Protein AF-A0A8H7TP93-F1 (afdb_monomer)

pLDDT: mean 70.71, std 22.95, range [28.03, 94.38]

Nearest PDB structures (foldseek):
  3ule-assembly1_E  TM=9.107E-01  e=1.955E-09  Bos taurus
  2p9n-assembly1_E  TM=9.153E-01  e=3.362E-09  Bos taurus
  8p94-assembly1_E  TM=9.034E-01  e=1.096E-08  Homo sapiens
  7tpt-assembly1_E  TM=8.952E-01  e=7.766E-09  Bos taurus
  7t5q-assembly1_E  TM=8.789E-01  e=7.392E-09  Bos taurus

Radius of gyration: 24.08 Å; Cα contacts (8 Å, |Δi|>4): 182; chains: 1; bounding box: 66×74×64 Å

Secondary structure (DSSP, 8-state):
-------------------------------S-HHHHHHHHHHHHHHHHTT-----------------------PPPP-S-TTSPPPTTSTT--HHHHHHHHHHHHTT-S-----SHHHHHHHHHHHHHHHHHHHS-TT--HHHHHHHHHHHHT------TTSTT-TTTTTSPPPSSHHHHHHHHHHHHHHHHHHHHHHHHHHSSS-TTS--HHHHTTTT--GGG---

Mean predicted aligned error: 16.57 Å

InterPro domains:
  IPR007204 Actin-related protein 2/3 complex subunit 3 [PF04062] (83-228)
  IPR007204 Actin-related protein 2/3 complex subunit 3 [PTHR12391] (88-228)
  IPR036753 Actin-related protein 2/3 complex subunit 3 superfamily [G3DSA:1.10.1760.10] (65-228)
  IPR036753 Actin-related protein 2/3 complex subunit 3 superfamily [SSF69060] (88-228)

Organism: Bionectria ochroleuca (NCBI:txid29856)

Foldseek 3Di:
DDDDDDDDDDDDDDDDDDDDDDDDDDDPDDDPDVPVVVLLVVVVVVVVVVVDDDDDDDDDDDDDDDDDDDPDPCQDDDPDDLQDAPDPPDPNHDLLSVLVSCLVSQLPDQDDDQDDPSVVVSLVSSQLLLVLLLQDDQQAFLVRSLVRQLVVLQDLPDDDQVDPPDPCNVRDDDQPDPVSVVVVSVVSSVSSNSSSSSSSCNQCVPHRRGGDPSSNVSNVGGRSPDHD

Sequence (228 aa):
MIDDSFQPERQRPADCNFGRAPLITFVVVVIPDDKVAQDARLQLNLQRRRQHTPSHRELSPSPLANKDSRTSIYSPPTDLPAYETPDPDSESYDILDEILSLFRANTFFRNFEIQGPADRLLVYGIWYVSDCLTKIKPTSSATQAQKDVMNLALDLNFAIPGDPAWPLNQMYEPPRDRQDAEQLKQYLSQVRQELATRLLARVYEEDQAKPSKWWLSFTKRKFMGKSL

Structure (mmCIF, N/CA/C/O backbone):
data_AF-A0A8H7TP93-F1
#
_entry.id   AF-A0A8H7TP93-F1
#
loop_
_atom_site.group_PDB
_atom_site.id
_atom_site.type_symbol
_atom_site.label_atom_id
_atom_site.label_alt_id
_atom_site.label_comp_id
_atom_site.label_asym_id
_atom_site.label_entity_id
_atom_site.label_seq_id
_atom_site.pdbx_PDB_ins_code
_atom_site.Cartn_x
_atom_site.Cartn_y
_atom_site.Cartn_z
_atom_site.occupancy
_atom_site.B_iso_or_equiv
_atom_site.auth_seq_id
_atom_site.auth_comp_id
_atom_site.auth_asym_id
_atom_site.auth_atom_id
_atom_site.pdbx_PDB_model_num
ATOM 1 N N . MET A 1 1 ? 44.821 -45.872 27.782 1.00 39.56 1 MET A N 1
ATOM 2 C CA . MET A 1 1 ? 43.844 -46.287 26.759 1.00 39.56 1 MET A CA 1
ATOM 3 C C . MET A 1 1 ? 42.471 -46.042 27.344 1.00 39.56 1 MET A C 1
ATOM 5 O O . MET A 1 1 ? 42.112 -46.715 28.298 1.00 39.56 1 MET A O 1
ATOM 9 N N . ILE A 1 2 ? 41.804 -44.993 26.872 1.00 37.66 2 ILE A N 1
ATOM 10 C CA . ILE A 1 2 ? 40.404 -44.678 27.172 1.00 37.66 2 ILE A CA 1
ATOM 11 C C . ILE A 1 2 ? 39.652 -45.067 25.899 1.00 37.66 2 ILE A C 1
ATOM 13 O O . ILE A 1 2 ? 40.069 -44.651 24.819 1.00 37.66 2 ILE A O 1
ATOM 17 N N . ASP A 1 3 ? 38.645 -45.921 26.040 1.00 38.19 3 ASP A N 1
ATOM 18 C CA . ASP A 1 3 ? 37.808 -46.429 24.954 1.00 38.19 3 ASP A CA 1
ATOM 19 C C . ASP A 1 3 ? 36.498 -45.634 24.952 1.00 38.19 3 ASP A C 1
ATOM 21 O O . ASP A 1 3 ? 35.825 -45.527 25.980 1.00 38.19 3 ASP A O 1
ATOM 25 N N . ASP A 1 4 ? 36.201 -45.015 23.818 1.00 41.53 4 ASP A N 1
ATOM 26 C CA . ASP A 1 4 ? 35.060 -44.146 23.567 1.00 41.53 4 ASP A CA 1
ATOM 27 C C . ASP A 1 4 ? 34.629 -44.448 22.133 1.00 41.53 4 ASP A C 1
ATOM 29 O O . ASP A 1 4 ? 35.438 -44.244 21.225 1.00 41.53 4 ASP A O 1
ATOM 33 N N . SER A 1 5 ? 33.426 -44.995 21.921 1.00 42.22 5 SER A N 1
ATOM 34 C CA . SER A 1 5 ? 32.626 -44.791 20.700 1.00 42.22 5 SER A CA 1
ATOM 35 C C . SER A 1 5 ? 31.279 -45.517 20.742 1.00 42.22 5 SER A C 1
ATOM 37 O O . SER A 1 5 ? 31.167 -46.737 20.851 1.00 42.22 5 SER A O 1
ATOM 39 N N . PHE A 1 6 ? 30.251 -44.698 20.571 1.00 34.19 6 PHE A N 1
ATOM 40 C CA . PHE A 1 6 ? 28.818 -44.938 20.609 1.00 34.19 6 PHE A CA 1
ATOM 41 C C . PHE A 1 6 ? 28.234 -44.892 19.175 1.00 34.19 6 PHE A C 1
ATOM 43 O O . PHE A 1 6 ? 28.389 -43.870 18.521 1.00 34.19 6 PHE A O 1
ATOM 50 N N . GLN A 1 7 ? 27.594 -45.997 18.731 1.00 38.47 7 GLN A N 1
ATOM 51 C CA . GLN A 1 7 ? 26.242 -46.146 18.099 1.00 38.47 7 GLN A CA 1
ATOM 52 C C . GLN A 1 7 ? 25.851 -45.285 16.827 1.00 38.47 7 GLN A C 1
ATOM 54 O O . GLN A 1 7 ? 26.571 -44.366 16.462 1.00 38.47 7 GLN A O 1
ATOM 59 N N . PRO A 1 8 ? 24.764 -45.584 16.051 1.00 44.12 8 PRO A N 1
ATOM 60 C CA . PRO A 1 8 ? 24.859 -46.273 14.745 1.00 44.12 8 PRO A CA 1
ATOM 61 C C . PRO A 1 8 ? 24.000 -45.682 13.573 1.00 44.12 8 PRO A C 1
ATOM 63 O O . PRO A 1 8 ? 23.330 -44.661 13.706 1.00 44.12 8 PRO A O 1
ATOM 66 N N . GLU A 1 9 ? 24.047 -46.374 12.420 1.00 34.28 9 GLU A N 1
ATOM 67 C CA . GLU A 1 9 ? 23.095 -46.520 11.288 1.00 34.28 9 GLU A CA 1
ATOM 68 C C . GLU A 1 9 ? 22.277 -45.326 10.709 1.00 34.28 9 GLU A C 1
ATOM 70 O O . GLU A 1 9 ? 21.291 -44.858 11.280 1.00 34.28 9 GLU A O 1
ATOM 75 N N . ARG A 1 10 ? 22.549 -44.968 9.438 1.00 32.81 10 ARG A N 1
ATOM 76 C CA . ARG A 1 10 ? 21.588 -44.320 8.512 1.00 32.81 10 ARG A CA 1
ATOM 77 C C . ARG A 1 10 ? 21.325 -45.230 7.307 1.00 32.81 10 ARG A C 1
ATOM 79 O O . ARG A 1 10 ? 22.192 -45.361 6.447 1.00 32.81 10 ARG A O 1
ATOM 86 N N . GLN A 1 11 ? 20.099 -45.733 7.172 1.00 33.97 11 GLN A N 1
ATOM 87 C CA . GLN A 1 11 ? 19.592 -46.357 5.943 1.00 33.97 11 GLN A CA 1
ATOM 88 C C . GLN A 1 11 ? 18.610 -45.404 5.228 1.00 33.97 11 GLN A C 1
ATOM 90 O O . GLN A 1 11 ? 17.657 -44.920 5.834 1.00 33.97 11 GLN A O 1
ATOM 95 N N . ARG A 1 12 ? 18.819 -45.160 3.925 1.00 38.62 12 ARG A N 1
ATOM 96 C CA . ARG A 1 12 ? 17.754 -44.792 2.957 1.00 38.62 12 ARG A CA 1
ATOM 97 C C . ARG A 1 12 ? 17.215 -46.091 2.334 1.00 38.62 12 ARG A C 1
ATOM 99 O O . ARG A 1 12 ? 17.981 -47.057 2.306 1.00 38.62 12 ARG A O 1
ATOM 106 N N . PRO A 1 13 ? 15.977 -46.149 1.802 1.00 41.34 13 PRO A N 1
ATOM 107 C CA . PRO A 1 13 ? 15.806 -45.881 0.357 1.00 41.34 13 PRO A CA 1
ATOM 108 C C . PRO A 1 13 ? 14.394 -45.411 -0.085 1.00 41.34 13 PRO A C 1
ATOM 110 O O . PRO A 1 13 ? 13.428 -45.547 0.657 1.00 41.34 13 PRO A O 1
ATOM 113 N N . ALA A 1 14 ? 14.292 -44.897 -1.322 1.00 35.69 14 ALA A N 1
ATOM 114 C CA . ALA A 1 14 ? 13.408 -45.393 -2.399 1.00 35.69 14 ALA A CA 1
ATOM 115 C C . ALA A 1 14 ? 12.994 -44.283 -3.387 1.00 35.69 14 ALA A C 1
ATOM 117 O O . ALA A 1 14 ? 12.339 -43.305 -3.029 1.00 35.69 14 ALA A O 1
ATOM 118 N N . ASP A 1 15 ? 13.374 -44.496 -4.645 1.00 32.94 15 ASP A N 1
ATOM 119 C CA . ASP A 1 15 ? 12.918 -43.791 -5.838 1.00 32.94 15 ASP A CA 1
ATOM 120 C C . ASP A 1 15 ? 11.441 -44.082 -6.144 1.00 32.94 15 ASP A C 1
ATOM 122 O O . ASP A 1 15 ? 11.024 -45.237 -6.110 1.00 32.94 15 ASP A O 1
ATOM 126 N N . CYS A 1 16 ? 10.687 -43.054 -6.551 1.00 30.00 16 CYS A N 1
ATOM 127 C CA . CYS A 1 16 ? 9.408 -43.192 -7.259 1.00 30.00 16 CYS A CA 1
ATOM 128 C C . CYS A 1 16 ? 9.233 -42.055 -8.286 1.00 30.00 16 CYS A C 1
ATOM 130 O O . CYS A 1 16 ? 8.727 -40.979 -7.986 1.00 30.00 16 CYS A O 1
ATOM 132 N N . ASN A 1 17 ? 9.715 -42.323 -9.500 1.00 28.72 17 ASN A N 1
ATOM 133 C CA . ASN A 1 17 ? 9.124 -42.033 -10.813 1.00 28.72 17 ASN A CA 1
ATOM 134 C C . ASN A 1 17 ? 8.074 -40.889 -10.919 1.00 28.72 17 ASN A C 1
ATOM 136 O O . ASN A 1 17 ? 6.896 -41.081 -10.618 1.00 28.72 17 ASN A O 1
ATOM 140 N N . PHE A 1 18 ? 8.472 -39.728 -11.461 1.00 31.67 18 PHE A N 1
ATOM 141 C CA . PHE A 1 18 ? 7.561 -38.653 -11.889 1.00 31.67 18 PHE A CA 1
ATOM 142 C C . PHE A 1 18 ? 7.104 -38.885 -13.339 1.00 31.67 18 PHE A C 1
ATOM 144 O O . PHE A 1 18 ? 7.754 -38.472 -14.299 1.00 31.67 18 PHE A O 1
ATOM 151 N N . GLY A 1 19 ? 5.964 -39.555 -13.495 1.00 29.31 19 GLY A N 1
ATOM 152 C CA . GLY A 1 19 ? 5.246 -39.678 -14.761 1.00 29.31 19 GLY A CA 1
ATOM 153 C C . GLY A 1 19 ? 4.062 -38.712 -14.837 1.00 29.31 19 GLY A C 1
ATOM 154 O O . GLY A 1 19 ? 3.179 -38.764 -13.992 1.00 29.31 19 GLY A O 1
ATOM 155 N N . ARG A 1 20 ? 4.048 -37.897 -15.902 1.00 31.27 20 ARG A N 1
ATOM 156 C CA . ARG A 1 20 ? 2.904 -37.205 -16.538 1.00 31.27 20 ARG A CA 1
ATOM 157 C C . ARG A 1 20 ? 1.986 -36.326 -15.669 1.00 31.27 20 ARG A C 1
ATOM 159 O O . ARG A 1 20 ? 1.132 -36.794 -14.928 1.00 31.27 20 ARG A O 1
ATOM 166 N N . ALA A 1 21 ? 2.055 -35.025 -15.952 1.00 42.78 21 ALA A N 1
ATOM 167 C CA . ALA A 1 21 ? 1.003 -34.053 -15.669 1.00 42.78 21 ALA A CA 1
ATOM 168 C C . ALA A 1 21 ? -0.344 -34.440 -16.313 1.00 42.78 21 ALA A C 1
ATOM 170 O O . ALA A 1 21 ? -0.370 -34.915 -17.453 1.00 42.78 21 ALA A O 1
ATOM 171 N N . PRO A 1 22 ? -1.457 -34.106 -15.641 1.00 35.41 22 PRO A N 1
ATOM 172 C CA . PRO A 1 22 ? -2.634 -33.622 -16.343 1.00 35.41 22 PRO A CA 1
ATOM 173 C C . PRO A 1 22 ? -3.153 -32.292 -15.763 1.00 35.41 22 PRO A C 1
ATOM 175 O O . PRO A 1 22 ? -3.274 -32.102 -14.559 1.00 35.41 22 PRO A O 1
ATOM 178 N N . LEU A 1 23 ? -3.421 -31.374 -16.692 1.00 31.42 23 LEU A N 1
ATOM 179 C CA . LEU A 1 23 ? -4.588 -30.491 -16.802 1.00 31.42 23 LEU A CA 1
ATOM 180 C C . LEU A 1 23 ? -5.326 -30.051 -15.516 1.00 31.42 23 LEU A C 1
ATOM 182 O O . LEU A 1 23 ? -5.972 -30.838 -14.835 1.00 31.42 23 LEU A O 1
ATOM 186 N N . ILE A 1 24 ? -5.317 -28.726 -15.318 1.00 39.62 24 ILE A N 1
ATOM 187 C CA . ILE A 1 24 ? -6.436 -27.857 -14.903 1.00 39.62 24 ILE A CA 1
ATOM 188 C C . ILE A 1 24 ? -7.452 -28.516 -13.954 1.00 39.62 24 ILE A C 1
ATOM 190 O O . ILE A 1 24 ? -8.424 -29.131 -14.384 1.00 39.62 24 ILE A O 1
ATOM 194 N N . THR A 1 25 ? -7.293 -28.281 -12.651 1.00 28.03 25 THR A N 1
ATOM 195 C CA . THR A 1 25 ? -8.367 -28.476 -11.669 1.00 28.03 25 THR A CA 1
ATOM 196 C C . THR A 1 25 ? -8.694 -27.134 -11.023 1.00 28.03 25 THR A C 1
ATOM 198 O O . THR A 1 25 ? -7.931 -26.610 -10.213 1.00 28.03 25 THR A O 1
ATOM 201 N N . PHE A 1 26 ? -9.845 -26.572 -11.393 1.00 31.81 26 PHE A N 1
ATOM 202 C CA . PHE A 1 26 ? -10.488 -25.495 -10.646 1.00 31.81 26 PHE A CA 1
ATOM 203 C C . PHE A 1 26 ? -10.982 -26.068 -9.316 1.00 31.81 26 PHE A C 1
ATOM 205 O O . PHE A 1 26 ? -11.990 -26.769 -9.273 1.00 31.81 26 PHE A O 1
ATOM 212 N N . VAL A 1 27 ? -10.284 -25.771 -8.221 1.00 33.84 27 VAL A N 1
ATOM 213 C CA . VAL A 1 27 ? -10.807 -26.032 -6.877 1.00 33.84 27 VAL A CA 1
ATOM 214 C C . VAL A 1 27 ? -11.653 -24.832 -6.470 1.00 33.84 27 VAL A C 1
ATOM 216 O O . VAL A 1 27 ? -11.135 -23.782 -6.092 1.00 33.84 27 VAL A O 1
ATOM 219 N N . VAL A 1 28 ? -12.974 -24.986 -6.552 1.00 34.53 28 VAL A N 1
ATOM 220 C CA . VAL A 1 28 ? -13.912 -24.120 -5.833 1.00 34.53 28 VAL A CA 1
ATOM 221 C C . VAL A 1 28 ? -13.775 -24.462 -4.352 1.00 34.53 28 VAL A C 1
ATOM 223 O O . VAL A 1 28 ? -14.336 -25.447 -3.879 1.00 34.53 28 VAL A O 1
ATOM 226 N N . VAL A 1 29 ? -12.991 -23.672 -3.619 1.00 32.44 29 VAL A N 1
ATOM 227 C CA . VAL A 1 29 ? -12.990 -23.724 -2.155 1.00 32.44 29 VAL A CA 1
ATOM 228 C C . VAL A 1 29 ? -14.236 -22.989 -1.673 1.00 32.44 29 VAL A C 1
ATOM 230 O O . VAL A 1 29 ? -14.409 -21.798 -1.926 1.00 32.44 29 VAL A O 1
ATOM 233 N N . VAL A 1 30 ? -15.117 -23.727 -1.006 1.00 31.20 30 VAL A N 1
ATOM 234 C CA . VAL A 1 30 ? -16.290 -23.202 -0.306 1.00 31.20 30 VAL A CA 1
ATOM 235 C C . VAL A 1 30 ? -15.797 -22.334 0.859 1.00 31.20 30 VAL A C 1
ATOM 237 O O . VAL A 1 30 ? -15.212 -22.845 1.812 1.00 31.20 30 VAL A O 1
ATOM 240 N N . ILE A 1 31 ? -15.988 -21.016 0.753 1.00 38.22 31 ILE A N 1
ATOM 241 C CA . ILE A 1 31 ? -15.770 -20.044 1.834 1.00 38.22 31 ILE A CA 1
ATOM 242 C C . ILE A 1 31 ? -17.099 -19.898 2.589 1.00 38.22 31 ILE A C 1
ATOM 244 O O . ILE A 1 31 ? -18.109 -19.630 1.938 1.00 38.22 31 ILE A O 1
ATOM 248 N N . PRO A 1 32 ? -17.138 -20.046 3.925 1.00 38.34 32 PRO A N 1
ATOM 249 C CA . PRO A 1 32 ? -18.347 -19.809 4.694 1.00 38.34 32 PRO A CA 1
ATOM 250 C C . PRO A 1 32 ? -18.461 -18.308 4.990 1.00 38.34 32 PRO A C 1
ATOM 252 O O . PRO A 1 32 ? -18.062 -17.871 6.059 1.00 38.34 32 PRO A O 1
ATOM 255 N N . ASP A 1 33 ? -18.913 -17.526 4.008 1.00 46.88 33 ASP A N 1
ATOM 256 C CA . ASP A 1 33 ? -19.675 -16.279 4.201 1.00 46.88 33 ASP A CA 1
ATOM 257 C C . ASP A 1 33 ? -20.169 -15.791 2.823 1.00 46.88 33 ASP A C 1
ATOM 259 O O . ASP A 1 33 ? -19.390 -15.334 1.978 1.00 46.88 33 ASP A O 1
ATOM 263 N N . ASP A 1 34 ? -21.466 -15.970 2.560 1.00 48.25 34 ASP A N 1
ATOM 264 C CA . ASP A 1 34 ? -22.076 -15.927 1.220 1.00 48.25 34 ASP A CA 1
ATOM 265 C C . ASP A 1 34 ? -21.951 -14.573 0.498 1.00 48.25 34 ASP A C 1
ATOM 267 O O . ASP A 1 34 ? -22.031 -14.523 -0.728 1.00 48.25 34 ASP A O 1
ATOM 271 N N . LYS A 1 35 ? -21.696 -13.468 1.213 1.00 47.28 35 LYS A N 1
ATOM 272 C CA . LYS A 1 35 ? -21.587 -12.135 0.591 1.00 47.28 35 LYS A CA 1
ATOM 273 C C . LYS A 1 35 ? -20.204 -11.848 0.001 1.00 47.28 35 LYS A C 1
ATOM 275 O O . LYS A 1 35 ? -20.101 -11.414 -1.141 1.00 47.28 35 LYS A O 1
ATOM 280 N N . VAL A 1 36 ? -19.133 -12.167 0.729 1.00 49.38 36 VAL A N 1
ATOM 281 C CA . VAL A 1 36 ? -17.747 -11.898 0.288 1.00 49.38 36 VAL A CA 1
ATOM 282 C C . VAL A 1 36 ? -17.354 -12.800 -0.887 1.00 49.38 36 VAL A C 1
ATOM 284 O O . VAL A 1 36 ? -16.621 -12.392 -1.788 1.00 49.38 36 VAL A O 1
ATOM 287 N N . ALA A 1 37 ? -17.875 -14.030 -0.912 1.00 45.41 37 ALA A N 1
ATOM 288 C CA . ALA A 1 37 ? -17.639 -14.975 -1.999 1.00 45.41 37 ALA A CA 1
ATOM 289 C C . ALA A 1 37 ? -18.367 -14.588 -3.300 1.00 45.41 37 ALA A C 1
ATOM 291 O O . ALA A 1 37 ? -17.863 -14.881 -4.389 1.00 45.41 37 ALA A O 1
ATOM 292 N N . GLN A 1 38 ? -19.534 -13.941 -3.207 1.00 48.00 38 GLN A N 1
ATOM 293 C CA . GLN A 1 38 ? -20.270 -13.447 -4.373 1.00 48.00 38 GLN A CA 1
ATOM 294 C C . GLN A 1 38 ? -19.561 -12.251 -5.014 1.00 48.00 38 GLN A C 1
ATOM 296 O O . GLN A 1 38 ? -19.353 -12.276 -6.227 1.00 48.00 38 GLN A O 1
ATOM 301 N N . ASP A 1 39 ? -19.069 -11.297 -4.218 1.00 53.78 39 ASP A N 1
ATOM 302 C CA . ASP A 1 39 ? -18.262 -10.180 -4.730 1.00 53.78 39 ASP A CA 1
ATOM 303 C C . ASP A 1 39 ? -16.951 -10.656 -5.358 1.00 53.78 39 ASP A C 1
ATOM 305 O O . ASP A 1 39 ? -16.616 -10.258 -6.472 1.00 53.78 39 ASP A O 1
ATOM 309 N N . ALA A 1 40 ? -16.243 -11.594 -4.721 1.00 49.59 40 ALA A N 1
ATOM 310 C CA . ALA A 1 40 ? -15.014 -12.152 -5.285 1.00 49.59 40 ALA A CA 1
ATOM 311 C C . ALA A 1 40 ? -15.258 -12.886 -6.621 1.00 49.59 40 ALA A C 1
ATOM 313 O O . ALA A 1 40 ? -14.430 -12.832 -7.532 1.00 49.59 40 ALA A O 1
ATOM 314 N N . ARG A 1 41 ? -16.410 -13.557 -6.770 1.00 49.56 41 ARG A N 1
ATOM 315 C CA . ARG A 1 41 ? -16.816 -14.212 -8.025 1.00 49.56 41 ARG A CA 1
ATOM 316 C C . ARG A 1 41 ? -17.214 -13.210 -9.104 1.00 49.56 41 ARG A C 1
ATOM 318 O O . ARG A 1 41 ? -16.899 -13.435 -10.272 1.00 49.56 41 ARG A O 1
ATOM 325 N N . LEU A 1 42 ? -17.889 -12.125 -8.735 1.00 56.19 42 LEU A N 1
ATOM 326 C CA . LEU A 1 42 ? -18.247 -11.046 -9.655 1.00 56.19 42 LEU A CA 1
ATOM 327 C C . LEU A 1 42 ? -16.996 -10.311 -10.147 1.00 56.19 42 LEU A C 1
ATOM 329 O O . LEU A 1 42 ? -16.837 -10.141 -11.354 1.00 56.19 42 LEU A O 1
ATOM 333 N N . GLN A 1 43 ? -16.057 -10.002 -9.252 1.00 56.91 43 GLN A N 1
ATOM 334 C CA . GLN A 1 43 ? -14.787 -9.361 -9.601 1.00 56.91 43 GLN A CA 1
ATOM 335 C C . GLN A 1 43 ? -13.897 -10.261 -10.470 1.00 56.91 43 GLN A C 1
ATOM 337 O O . GLN A 1 43 ? -13.371 -9.804 -11.481 1.00 56.91 43 GLN A O 1
ATOM 342 N N . LEU A 1 44 ? -13.809 -11.567 -10.181 1.00 56.16 44 LEU A N 1
ATOM 343 C CA . LEU A 1 44 ? -13.082 -12.512 -11.042 1.00 56.16 44 LEU A CA 1
ATOM 344 C C . LEU A 1 44 ? -13.689 -12.597 -12.455 1.00 56.16 44 LEU A C 1
ATOM 346 O O . LEU A 1 44 ? -12.966 -12.729 -13.444 1.00 56.16 44 LEU A O 1
ATOM 350 N N . ASN A 1 45 ? -15.017 -12.506 -12.566 1.00 47.22 45 ASN A N 1
ATOM 351 C CA . ASN A 1 45 ? -15.705 -12.476 -13.855 1.00 47.22 45 ASN A CA 1
ATOM 352 C C . ASN A 1 45 ? -15.514 -11.138 -14.596 1.00 47.22 45 ASN A C 1
ATOM 354 O O . ASN A 1 45 ? -15.461 -11.150 -15.827 1.00 47.22 45 ASN A O 1
ATOM 358 N N . LEU A 1 46 ? -15.353 -10.012 -13.889 1.00 60.41 46 LEU A N 1
ATOM 359 C CA . LEU A 1 46 ? -14.985 -8.719 -14.484 1.00 60.41 46 LEU A CA 1
ATOM 360 C C . LEU A 1 46 ? -13.537 -8.714 -14.997 1.00 60.41 46 LEU A C 1
ATOM 362 O O . LEU A 1 46 ? -13.305 -8.319 -16.142 1.00 60.41 46 LEU A O 1
ATOM 366 N N . GLN A 1 47 ? -12.586 -9.245 -14.222 1.00 55.06 47 GLN A N 1
ATOM 367 C CA . GLN A 1 47 ? -11.196 -9.419 -14.664 1.00 55.06 47 GLN A CA 1
ATOM 368 C C . GLN A 1 47 ? -11.117 -10.319 -15.907 1.00 55.06 47 GLN A C 1
ATOM 370 O O . GLN A 1 47 ? -10.360 -10.039 -16.835 1.00 55.06 47 GLN A O 1
ATOM 375 N N . ARG A 1 48 ? -11.959 -11.362 -15.980 1.00 52.69 48 ARG A N 1
ATOM 376 C CA . ARG A 1 48 ? -12.063 -12.237 -17.158 1.00 52.69 48 ARG A CA 1
ATOM 377 C C . ARG A 1 48 ? -12.691 -11.533 -18.370 1.00 52.69 48 ARG A C 1
ATOM 379 O O . ARG A 1 48 ? -12.297 -11.816 -19.497 1.00 52.69 48 ARG A O 1
ATOM 386 N N . ARG A 1 49 ? -13.641 -10.608 -18.171 1.00 48.75 49 ARG A N 1
ATOM 387 C CA . ARG A 1 49 ? -14.257 -9.824 -19.263 1.00 48.75 49 ARG A CA 1
ATOM 388 C C . ARG A 1 49 ? -13.317 -8.776 -19.860 1.00 48.75 49 ARG A C 1
ATOM 390 O O . ARG A 1 49 ? -13.414 -8.516 -21.054 1.00 48.75 49 ARG A O 1
ATOM 397 N N . ARG A 1 50 ? -12.380 -8.223 -19.082 1.00 52.00 50 ARG A N 1
ATOM 398 C CA . ARG A 1 50 ? -11.370 -7.270 -19.585 1.00 52.00 50 ARG A CA 1
ATOM 399 C C . ARG A 1 50 ? -10.346 -7.893 -20.550 1.00 52.00 50 ARG A C 1
ATOM 401 O O . ARG A 1 50 ? -9.705 -7.157 -21.288 1.00 52.00 50 ARG A O 1
ATOM 408 N N . GLN A 1 51 ? -10.221 -9.223 -20.602 1.00 44.41 51 GLN A N 1
ATOM 409 C CA . GLN A 1 51 ? -9.275 -9.927 -21.484 1.00 44.41 51 GLN A CA 1
ATOM 410 C C . GLN A 1 51 ? -9.809 -10.212 -22.903 1.00 44.41 51 GLN A C 1
ATOM 412 O O . GLN A 1 51 ? -9.131 -10.872 -23.690 1.00 44.41 51 GLN A O 1
ATOM 417 N N . HIS A 1 52 ? -11.009 -9.737 -23.260 1.00 38.09 52 HIS A N 1
ATOM 418 C CA . HIS A 1 52 ? -11.563 -9.939 -24.601 1.00 38.09 52 HIS A CA 1
ATOM 419 C C . HIS A 1 52 ? -12.096 -8.633 -25.203 1.00 38.09 52 HIS A C 1
ATOM 421 O O . HIS A 1 52 ? -13.259 -8.276 -25.032 1.00 38.09 52 HIS A O 1
ATOM 427 N N . THR A 1 53 ? -11.246 -7.933 -25.952 1.00 37.47 53 THR A N 1
ATOM 428 C CA . THR A 1 53 ? -11.651 -6.886 -26.899 1.00 37.47 53 THR A CA 1
ATOM 429 C C . THR A 1 53 ? -11.220 -7.289 -28.314 1.00 37.47 53 THR A C 1
ATOM 431 O O . THR A 1 53 ? -10.036 -7.544 -28.539 1.00 37.47 53 THR A O 1
ATOM 434 N N . PRO A 1 54 ? -12.140 -7.371 -29.297 1.00 37.88 54 PRO A N 1
ATOM 435 C CA . PRO A 1 54 ? -11.772 -7.393 -30.703 1.00 37.88 54 PRO A CA 1
ATOM 436 C C . PRO A 1 54 ? -11.499 -5.964 -31.204 1.00 37.88 54 PRO A C 1
ATOM 438 O O . PRO A 1 54 ? -11.999 -4.979 -30.665 1.00 37.88 54 PRO A O 1
ATOM 441 N N . SER A 1 55 ? -10.659 -5.885 -32.233 1.00 37.25 55 SER A N 1
ATOM 442 C CA . SER A 1 55 ? -9.991 -4.685 -32.740 1.00 37.25 55 SER A CA 1
ATOM 443 C C . SER A 1 55 ? -10.865 -3.703 -33.554 1.00 37.25 55 SER A C 1
ATOM 445 O O . SER A 1 55 ? -11.855 -4.096 -34.166 1.00 37.25 55 SER A O 1
ATOM 447 N N . HIS A 1 56 ? -10.356 -2.463 -33.634 1.00 41.97 56 HIS A N 1
ATOM 448 C CA . HIS A 1 56 ? -10.596 -1.344 -34.568 1.00 41.97 56 HIS A CA 1
ATOM 449 C C . HIS A 1 56 ? -11.918 -0.551 -34.552 1.00 41.97 56 HIS A C 1
ATOM 451 O O . HIS A 1 56 ? -12.941 -0.992 -35.070 1.00 41.97 56 HIS A O 1
ATOM 457 N N . ARG A 1 57 ? -11.800 0.748 -34.214 1.00 32.31 57 ARG A N 1
ATOM 458 C CA . ARG A 1 57 ? -12.323 1.837 -35.064 1.00 32.31 57 ARG A CA 1
ATOM 459 C C . ARG A 1 57 ? -11.568 3.159 -34.839 1.00 32.31 57 ARG A C 1
ATOM 461 O O . ARG A 1 57 ? -11.570 3.696 -33.739 1.00 32.31 57 ARG A O 1
ATOM 468 N N . GLU A 1 58 ? -10.920 3.647 -35.897 1.00 39.34 58 GLU A N 1
ATOM 469 C CA . GLU A 1 58 ? -10.305 4.980 -36.017 1.00 39.34 58 GLU A CA 1
ATOM 470 C C . GLU A 1 58 ? -11.343 6.109 -35.955 1.00 39.34 58 GLU A C 1
ATOM 472 O O . GLU A 1 58 ? -12.415 5.983 -36.548 1.00 39.34 58 GLU A O 1
ATOM 477 N N . LEU A 1 59 ? -10.971 7.242 -35.345 1.00 35.12 59 LEU A N 1
ATOM 478 C CA . LEU A 1 59 ? -11.568 8.565 -35.568 1.00 35.12 59 LEU A CA 1
ATOM 479 C C . LEU A 1 59 ? -10.458 9.640 -35.528 1.00 35.12 59 LEU A C 1
ATOM 481 O O . LEU A 1 59 ? -9.708 9.741 -34.559 1.00 35.12 59 LEU A O 1
ATOM 485 N N . SER A 1 60 ? -10.344 10.397 -36.626 1.00 33.47 60 SER A N 1
ATOM 486 C CA . SER A 1 60 ? -9.389 11.494 -36.881 1.00 33.47 60 SER A CA 1
ATOM 487 C C . SER A 1 60 ? -9.662 12.788 -36.077 1.00 33.47 60 SER A C 1
ATOM 489 O O . SER A 1 60 ? -10.746 12.932 -35.514 1.00 33.47 60 SER A O 1
ATOM 491 N N . PRO A 1 61 ? -8.707 13.752 -36.040 1.00 58.22 61 PRO A N 1
ATOM 492 C CA . PRO A 1 61 ? -8.629 14.802 -35.015 1.00 58.22 61 PRO A CA 1
ATOM 493 C C . PRO A 1 61 ? -9.046 16.209 -35.496 1.00 58.22 61 PRO A C 1
ATOM 495 O O . PRO A 1 61 ? -9.048 16.487 -36.694 1.00 58.22 61 PRO A O 1
ATOM 498 N N . SER A 1 62 ? -9.335 17.127 -34.557 1.00 32.34 62 SER A N 1
ATOM 499 C CA . SER A 1 62 ? -9.455 18.597 -34.744 1.00 32.34 62 SER A CA 1
ATOM 500 C C . SER A 1 62 ? -9.476 19.324 -33.367 1.00 32.34 62 SER A C 1
ATOM 502 O O . SER A 1 62 ? -9.721 18.655 -32.367 1.00 32.34 62 SER A O 1
ATOM 504 N N . PRO A 1 63 ? -9.151 20.635 -33.242 1.00 44.91 63 PRO A N 1
ATOM 505 C CA . PRO A 1 63 ? -7.782 21.087 -32.971 1.00 44.91 63 PRO A CA 1
ATOM 506 C C . PRO A 1 63 ? -7.609 21.991 -31.721 1.00 44.91 63 PRO A C 1
ATOM 508 O O . PRO A 1 63 ? -8.516 22.691 -31.294 1.00 44.91 63 PRO A O 1
ATOM 511 N N . LEU A 1 64 ? -6.367 21.995 -31.216 1.00 43.31 64 LEU A N 1
ATOM 512 C CA . LEU A 1 64 ? -5.611 23.049 -30.509 1.00 43.31 64 LEU A CA 1
ATOM 513 C C . LEU A 1 64 ? -6.334 24.009 -29.537 1.00 43.31 64 LEU A C 1
ATOM 515 O O . LEU A 1 64 ? -6.915 25.013 -29.942 1.00 43.31 64 LEU A O 1
ATOM 519 N N . ALA A 1 65 ? -6.021 23.848 -28.247 1.00 35.19 65 ALA A N 1
ATOM 520 C CA . ALA A 1 65 ? -5.834 24.972 -27.330 1.00 35.19 65 ALA A CA 1
ATOM 521 C C . ALA A 1 65 ? -4.559 24.748 -26.496 1.00 35.19 65 ALA A C 1
ATOM 523 O O . ALA A 1 65 ? -4.518 23.929 -25.582 1.00 35.19 65 ALA A O 1
ATOM 524 N N . ASN A 1 66 ? -3.497 25.473 -26.852 1.00 37.72 66 ASN A N 1
ATOM 525 C CA . ASN A 1 66 ? -2.289 25.620 -26.043 1.00 37.72 66 ASN A CA 1
ATOM 526 C C . ASN A 1 66 ? -2.561 26.609 -24.903 1.00 37.72 66 ASN A C 1
ATOM 528 O O . ASN A 1 66 ? -2.912 27.750 -25.210 1.00 37.72 66 ASN A O 1
ATOM 532 N N . LYS A 1 67 ? -2.266 26.236 -23.648 1.00 34.97 67 LYS A N 1
ATOM 533 C CA . LYS A 1 67 ? -1.305 26.972 -22.800 1.00 34.97 67 LYS A CA 1
ATOM 534 C C . LYS A 1 67 ? -1.102 26.371 -21.402 1.00 34.97 67 LYS A C 1
ATOM 536 O O . LYS A 1 67 ? -2.052 26.047 -20.704 1.00 34.97 67 LYS A O 1
ATOM 541 N N . ASP A 1 68 ? 0.177 26.373 -21.030 1.00 34.75 68 ASP A N 1
ATOM 542 C CA . ASP A 1 68 ? 0.743 26.552 -19.690 1.00 34.75 68 ASP A CA 1
ATOM 543 C C . ASP A 1 68 ? 0.804 25.360 -18.715 1.00 34.75 68 ASP A C 1
ATOM 545 O O . ASP A 1 68 ? -0.029 25.140 -17.844 1.00 34.75 68 ASP A O 1
ATOM 549 N N . SER A 1 69 ? 1.932 24.650 -18.827 1.00 46.81 69 SER A N 1
ATOM 550 C CA . SER A 1 69 ? 2.859 24.278 -17.750 1.00 46.81 69 SER A CA 1
ATOM 551 C C . SER A 1 69 ? 2.385 24.463 -16.302 1.00 46.81 69 SER A C 1
ATOM 553 O O . SER A 1 69 ? 2.671 25.474 -15.660 1.00 46.81 69 SER A O 1
ATOM 555 N N . ARG A 1 70 ? 1.807 23.395 -15.748 1.00 37.19 70 ARG A N 1
ATOM 556 C CA . ARG A 1 70 ? 2.056 22.889 -14.388 1.00 37.19 70 ARG A CA 1
ATOM 557 C C . ARG A 1 70 ? 1.461 21.486 -14.309 1.00 37.19 70 ARG A C 1
ATOM 559 O O . ARG A 1 70 ? 0.249 21.326 -14.369 1.00 37.19 70 ARG A O 1
ATOM 566 N N . THR A 1 71 ? 2.311 20.469 -14.186 1.00 41.38 71 THR A N 1
ATOM 567 C CA . THR A 1 71 ? 1.921 19.109 -13.790 1.00 41.38 71 THR A CA 1
ATOM 568 C C . THR A 1 71 ? 1.369 19.159 -12.370 1.00 41.38 71 THR A C 1
ATOM 570 O O . THR A 1 71 ? 2.086 18.949 -11.396 1.00 41.38 71 THR A O 1
ATOM 573 N N . SER A 1 72 ? 0.098 19.520 -12.266 1.00 42.28 72 SER A N 1
ATOM 574 C CA . SER A 1 72 ? -0.722 19.303 -11.092 1.00 42.28 72 SER A CA 1
ATOM 575 C C . SER A 1 72 ? -1.597 18.112 -11.434 1.00 42.28 72 SER A C 1
ATOM 577 O O . SER A 1 72 ? -2.416 18.201 -12.346 1.00 42.28 72 SER A O 1
ATOM 579 N N . ILE A 1 73 ? -1.399 16.995 -10.736 1.00 41.38 73 ILE A N 1
ATOM 580 C CA . ILE A 1 73 ? -2.378 15.909 -10.697 1.00 41.38 73 ILE A CA 1
ATOM 581 C C . ILE A 1 73 ? -3.611 16.514 -10.019 1.00 41.38 73 ILE A C 1
ATOM 583 O O . ILE A 1 73 ? -3.694 16.589 -8.799 1.00 41.38 73 ILE A O 1
ATOM 587 N N . TYR A 1 74 ? -4.491 17.113 -10.817 1.00 39.91 74 TYR A N 1
ATOM 588 C CA . TYR A 1 74 ? -5.778 17.615 -10.365 1.00 39.91 74 TYR A CA 1
ATOM 589 C C . TYR A 1 74 ? -6.700 16.401 -10.318 1.00 39.91 74 TYR A C 1
ATOM 591 O O . TYR A 1 74 ? -7.366 16.082 -11.297 1.00 39.91 74 TYR A O 1
ATOM 599 N N . SER A 1 75 ? -6.697 15.689 -9.193 1.00 48.75 75 SER A N 1
ATOM 600 C CA . SER A 1 75 ? -7.855 14.870 -8.854 1.00 48.75 75 SER A CA 1
ATOM 601 C C . SER A 1 75 ? -8.999 15.843 -8.554 1.00 48.75 75 SER A C 1
ATOM 603 O O . SER A 1 75 ? -8.803 16.758 -7.743 1.00 48.75 75 SER A O 1
ATOM 605 N N . PRO A 1 76 ? -10.160 15.729 -9.219 1.00 46.25 76 PRO A N 1
ATOM 606 C CA . PRO A 1 76 ? -11.301 16.567 -8.887 1.00 46.25 76 PRO A CA 1
ATOM 607 C C . PRO A 1 76 ? -11.672 16.355 -7.407 1.00 46.25 76 PRO A C 1
ATOM 609 O O . PRO A 1 76 ? -11.568 15.231 -6.900 1.00 46.25 76 PRO A O 1
ATOM 612 N N . PRO A 1 77 ? -12.065 17.418 -6.680 1.00 47.78 77 PRO A N 1
ATOM 613 C CA . PRO A 1 77 ? -12.487 17.279 -5.294 1.00 47.78 77 PRO A CA 1
ATOM 614 C C . PRO A 1 77 ? -13.671 16.313 -5.254 1.00 47.78 77 PRO A C 1
ATOM 616 O O . PRO A 1 77 ? -14.696 16.536 -5.891 1.00 47.78 77 PRO A O 1
ATOM 619 N N . THR A 1 78 ? -13.482 15.197 -4.562 1.00 53.81 78 THR A N 1
ATOM 620 C CA . THR A 1 78 ? -14.503 14.165 -4.421 1.00 53.81 78 THR A CA 1
ATOM 621 C C . THR A 1 78 ? -15.237 14.438 -3.110 1.00 53.81 78 THR A C 1
ATOM 623 O O . THR A 1 78 ? -14.610 14.432 -2.056 1.00 53.81 78 THR A O 1
ATOM 626 N N . ASP A 1 79 ? -16.551 14.676 -3.163 1.00 58.53 79 ASP A N 1
ATOM 627 C CA . ASP A 1 79 ? -17.424 14.914 -1.992 1.00 58.53 79 ASP A CA 1
ATOM 628 C C . ASP A 1 79 ? -17.675 13.641 -1.144 1.00 58.53 79 ASP A C 1
ATOM 630 O O . ASP A 1 79 ? -18.549 13.613 -0.277 1.00 58.53 79 ASP A O 1
ATOM 634 N N . LEU A 1 80 ? -16.921 12.564 -1.392 1.00 55.69 80 LEU A N 1
ATOM 635 C CA . LEU A 1 80 ? -17.074 11.278 -0.718 1.00 55.69 80 LEU A CA 1
ATOM 636 C C . LEU A 1 80 ? -16.191 11.198 0.534 1.00 55.69 80 LEU A C 1
ATOM 638 O O . LEU A 1 80 ? -15.071 11.721 0.551 1.00 55.69 80 LEU A O 1
ATOM 642 N N . PRO A 1 81 ? -16.661 10.532 1.599 1.00 61.97 81 PRO A N 1
ATOM 643 C CA . PRO A 1 81 ? -15.870 10.363 2.804 1.00 61.97 81 PRO A CA 1
ATOM 644 C C . PRO A 1 81 ? -14.653 9.462 2.538 1.00 61.97 81 PRO A C 1
ATOM 646 O O . PRO A 1 81 ? -14.731 8.487 1.801 1.00 61.97 81 PRO A O 1
ATOM 649 N N . ALA A 1 82 ? -13.524 9.751 3.193 1.00 60.72 82 ALA A N 1
ATOM 650 C CA . ALA A 1 82 ? -12.215 9.136 2.914 1.00 60.72 82 ALA A CA 1
ATOM 651 C C . ALA A 1 82 ? -12.133 7.595 3.055 1.00 60.72 82 ALA A C 1
ATOM 653 O O . ALA A 1 82 ? -11.122 7.000 2.681 1.00 60.72 82 ALA A O 1
ATOM 654 N N . TYR A 1 83 ? -13.150 6.946 3.631 1.00 59.41 83 TYR A N 1
ATOM 655 C CA . TYR A 1 83 ? -13.234 5.486 3.746 1.00 59.41 83 TYR A CA 1
ATOM 656 C C . TYR A 1 83 ? -13.893 4.836 2.521 1.00 59.41 83 TYR A C 1
ATOM 658 O O . TYR A 1 83 ? -13.630 3.667 2.223 1.00 59.41 83 TYR A O 1
ATOM 666 N N . GLU A 1 84 ? -14.713 5.588 1.794 1.00 67.25 84 GLU A N 1
ATOM 667 C CA . GLU A 1 84 ? -15.494 5.086 0.677 1.00 67.25 84 GLU A CA 1
ATOM 668 C C . GLU A 1 84 ? -14.638 5.048 -0.591 1.00 67.25 84 GLU A C 1
ATOM 670 O O . GLU A 1 84 ? -13.746 5.870 -0.804 1.00 67.25 84 GLU A O 1
ATOM 675 N N . THR A 1 85 ? -14.847 4.018 -1.406 1.00 65.19 85 THR A N 1
ATOM 676 C CA . THR A 1 85 ? -14.162 3.907 -2.697 1.00 65.19 85 THR A CA 1
ATOM 677 C C . THR A 1 85 ? -15.021 4.626 -3.736 1.00 65.19 85 THR A C 1
ATOM 679 O O . THR A 1 85 ? -16.221 4.344 -3.765 1.00 65.19 85 THR A O 1
ATOM 682 N N . PRO A 1 86 ? -14.468 5.527 -4.571 1.00 62.72 86 PRO A N 1
ATOM 683 C CA . PRO A 1 86 ? -15.217 6.125 -5.672 1.00 62.72 86 PRO A CA 1
ATOM 684 C C . PRO A 1 86 ? -15.833 5.051 -6.579 1.00 62.72 86 PRO A C 1
ATOM 686 O O . PRO A 1 86 ? -15.317 3.934 -6.664 1.00 62.72 86 PRO A O 1
ATOM 689 N N . ASP A 1 87 ? -16.926 5.391 -7.266 1.00 65.56 87 ASP A N 1
ATOM 690 C CA . ASP A 1 87 ? -17.517 4.519 -8.289 1.00 65.56 87 ASP A CA 1
ATOM 691 C C . ASP A 1 87 ? -16.439 4.133 -9.327 1.00 65.56 87 ASP A C 1
ATOM 693 O O . ASP A 1 87 ? -15.697 5.023 -9.749 1.00 65.56 87 ASP A O 1
ATOM 697 N N . PRO A 1 88 ? -16.307 2.856 -9.741 1.00 60.09 88 PRO A N 1
ATOM 698 C CA . PRO A 1 88 ? -15.349 2.447 -10.772 1.00 60.09 88 PRO A CA 1
ATOM 699 C C . PRO A 1 88 ? -15.474 3.200 -12.108 1.00 60.09 88 PRO A C 1
ATOM 701 O O . PRO A 1 88 ? -14.501 3.222 -12.861 1.00 60.09 88 PRO A O 1
ATOM 704 N N . ASP A 1 89 ? -16.630 3.805 -12.403 1.00 57.25 89 ASP A N 1
ATOM 705 C CA . ASP A 1 89 ? -16.845 4.643 -13.591 1.00 57.25 89 ASP A CA 1
ATOM 706 C C . ASP A 1 89 ? -16.533 6.142 -13.346 1.00 57.25 89 ASP A C 1
ATOM 708 O O . ASP A 1 89 ? -16.673 6.970 -14.249 1.00 57.25 89 ASP A O 1
ATOM 712 N N . SER A 1 90 ? -16.098 6.515 -12.135 1.00 64.38 90 SER A N 1
ATOM 713 C CA . SER A 1 90 ? -15.698 7.879 -11.764 1.00 64.38 90 SER A CA 1
ATOM 714 C C . SER A 1 90 ? -14.271 8.203 -12.207 1.00 64.38 90 SER A C 1
ATOM 716 O O . SER A 1 90 ? -13.358 7.397 -12.042 1.00 64.38 90 SER A O 1
ATOM 718 N N . GLU A 1 91 ? -14.035 9.439 -12.661 1.00 63.62 91 GLU A N 1
ATOM 719 C CA . GLU A 1 91 ? -12.685 9.947 -12.963 1.00 63.62 91 GLU A CA 1
ATOM 720 C C . GLU A 1 91 ? -11.762 9.993 -11.731 1.00 63.62 91 GLU A C 1
ATOM 722 O O . GLU A 1 91 ? -10.542 10.056 -11.875 1.00 63.62 91 GLU A O 1
ATOM 727 N N . SER A 1 92 ? -12.328 9.942 -10.519 1.00 66.44 92 SER A N 1
ATOM 728 C CA . SER A 1 92 ? -11.567 9.874 -9.266 1.00 66.44 92 SER A CA 1
ATOM 729 C C . SER A 1 92 ? -11.116 8.457 -8.895 1.00 66.44 92 SER A C 1
ATOM 731 O O . SER A 1 92 ? -10.365 8.312 -7.932 1.00 66.44 92 SER A O 1
ATOM 733 N N . TYR A 1 93 ? -11.586 7.416 -9.595 1.00 74.94 93 TYR A N 1
ATOM 734 C CA . TYR A 1 93 ? -11.204 6.034 -9.313 1.00 74.94 93 TYR A CA 1
ATOM 735 C C . TYR A 1 93 ? -9.798 5.752 -9.837 1.00 74.94 93 TYR A C 1
ATOM 737 O O . TYR A 1 93 ? -9.535 5.818 -11.040 1.00 74.94 93 TYR A O 1
ATOM 745 N N . ASP A 1 94 ? -8.886 5.410 -8.931 1.00 84.12 94 ASP A N 1
ATOM 746 C CA . ASP A 1 94 ? -7.496 5.140 -9.273 1.00 84.12 94 ASP A CA 1
ATOM 747 C C . ASP A 1 94 ? -7.062 3.700 -8.946 1.00 84.12 94 ASP A C 1
ATOM 749 O O . ASP A 1 94 ? -7.782 2.880 -8.372 1.00 84.12 94 ASP A O 1
ATOM 753 N N . ILE A 1 95 ? -5.829 3.374 -9.334 1.00 87.06 95 ILE A N 1
ATOM 754 C CA . ILE A 1 95 ? -5.238 2.051 -9.106 1.00 87.06 95 ILE A CA 1
ATOM 755 C C . ILE A 1 95 ? -5.084 1.713 -7.611 1.00 87.06 95 ILE A C 1
ATOM 757 O O . ILE A 1 95 ? -5.023 0.538 -7.252 1.00 87.06 95 ILE A O 1
ATOM 761 N N . LEU A 1 96 ? -5.026 2.710 -6.720 1.00 88.81 96 LEU A N 1
ATOM 762 C CA . LEU A 1 96 ? -4.887 2.491 -5.276 1.00 88.81 96 LEU A CA 1
ATOM 763 C C . LEU A 1 96 ? -6.202 1.995 -4.673 1.00 88.81 96 LEU A C 1
ATOM 765 O O . LEU A 1 96 ? -6.205 1.122 -3.800 1.00 88.81 96 LEU A O 1
ATOM 769 N N . ASP A 1 97 ? -7.317 2.500 -5.189 1.00 86.06 97 ASP A N 1
ATOM 770 C CA . ASP A 1 97 ? -8.649 2.007 -4.872 1.00 86.06 97 ASP A CA 1
ATOM 771 C C . ASP A 1 97 ? -8.868 0.575 -5.364 1.00 86.06 97 ASP A C 1
ATOM 773 O O . ASP A 1 97 ? -9.370 -0.269 -4.610 1.00 86.06 97 ASP A O 1
ATOM 777 N N . GLU A 1 98 ? -8.404 0.267 -6.578 1.00 87.44 98 GLU A N 1
ATOM 778 C CA . GLU A 1 98 ? -8.417 -1.097 -7.110 1.00 87.44 98 GLU A CA 1
ATOM 779 C C . GLU A 1 98 ? -7.583 -2.049 -6.235 1.00 87.44 98 GLU A C 1
ATOM 781 O O . GLU A 1 98 ? -8.072 -3.117 -5.862 1.00 87.44 98 GLU A O 1
ATOM 786 N N . ILE A 1 99 ? -6.376 -1.649 -5.810 1.00 91.25 99 ILE A N 1
ATOM 787 C CA . ILE A 1 99 ? -5.517 -2.437 -4.904 1.00 91.25 99 ILE A CA 1
ATOM 788 C C . ILE A 1 99 ? -6.262 -2.828 -3.625 1.00 91.25 99 ILE A C 1
ATOM 790 O O . ILE A 1 99 ? -6.253 -3.995 -3.226 1.00 91.25 99 ILE A O 1
ATOM 794 N N . LEU A 1 100 ? -6.906 -1.865 -2.968 1.00 89.31 100 LEU A N 1
ATOM 795 C CA . LEU A 1 100 ? -7.587 -2.099 -1.697 1.00 89.31 100 LEU A CA 1
ATOM 796 C C . LEU A 1 100 ? -8.870 -2.931 -1.860 1.00 89.31 100 LEU A C 1
ATOM 798 O O . LEU A 1 100 ? -9.177 -3.739 -0.980 1.00 89.31 100 LEU A O 1
ATOM 802 N N . SER A 1 101 ? -9.593 -2.772 -2.974 1.0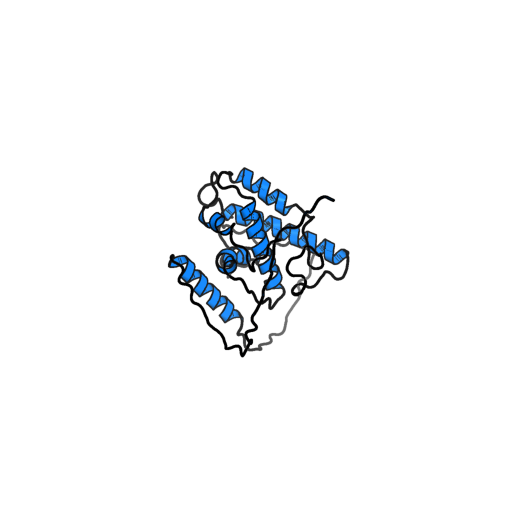0 87.88 101 SER A N 1
ATOM 803 C CA . SER A 1 101 ? -10.756 -3.604 -3.315 1.00 87.88 101 SER A CA 1
ATOM 804 C C . SER A 1 101 ? -10.343 -5.058 -3.582 1.00 87.88 101 SER A C 1
ATOM 806 O O . SER A 1 101 ? -10.904 -6.001 -3.018 1.00 87.88 101 SER A O 1
ATOM 808 N N . LEU A 1 102 ? -9.277 -5.244 -4.364 1.00 88.12 102 LEU A N 1
ATOM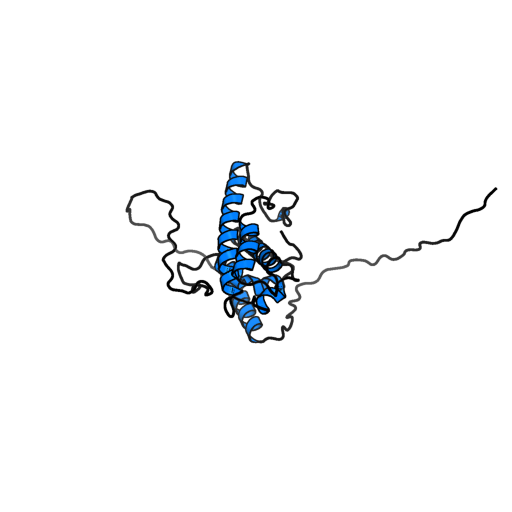 809 C CA . LEU A 1 102 ? -8.771 -6.550 -4.776 1.00 88.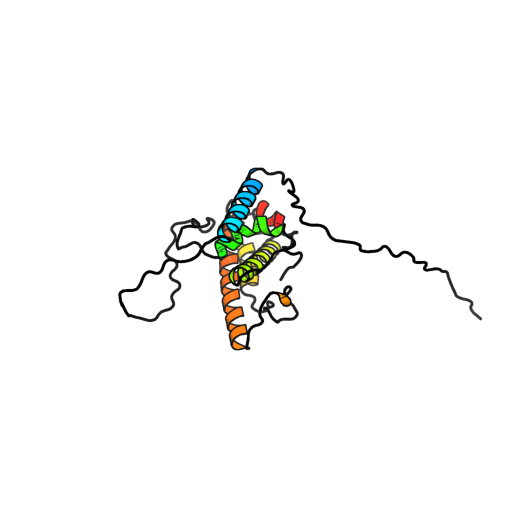12 102 LEU A CA 1
ATOM 810 C C . LEU A 1 102 ? -7.965 -7.271 -3.684 1.00 88.12 102 LEU A C 1
ATOM 812 O O . LEU A 1 102 ? -7.797 -8.493 -3.761 1.00 88.12 102 LEU A O 1
ATOM 816 N N . PHE A 1 103 ? -7.483 -6.565 -2.659 1.00 90.25 103 PHE A N 1
ATOM 817 C CA . PHE A 1 103 ? -6.640 -7.114 -1.593 1.00 90.25 103 PHE A CA 1
ATOM 818 C C . PHE A 1 103 ? -7.246 -8.362 -0.935 1.00 90.25 103 PHE A C 1
ATOM 820 O O . PHE A 1 103 ? -6.601 -9.412 -0.864 1.00 90.25 103 PHE A O 1
ATOM 827 N N . ARG A 1 104 ? -8.505 -8.285 -0.482 1.00 86.31 104 ARG A N 1
ATOM 828 C CA . ARG A 1 104 ? -9.135 -9.364 0.301 1.00 86.31 104 ARG A CA 1
ATOM 829 C C . ARG A 1 104 ? -9.204 -10.668 -0.487 1.00 86.31 104 ARG A C 1
ATOM 831 O O . ARG A 1 104 ? -8.822 -11.705 0.044 1.00 86.31 104 ARG A O 1
ATOM 838 N N . ALA A 1 105 ? -9.629 -10.613 -1.748 1.00 86.38 105 ALA A N 1
ATOM 839 C CA . ALA A 1 105 ? -9.687 -11.789 -2.611 1.00 86.38 105 ALA A CA 1
ATOM 840 C C . ALA A 1 105 ? -8.282 -12.306 -2.956 1.00 86.38 105 ALA A C 1
ATOM 842 O O . ALA A 1 105 ? -8.032 -13.512 -2.904 1.00 86.38 105 ALA A O 1
ATOM 843 N N . ASN A 1 106 ? -7.343 -11.401 -3.252 1.00 86.75 106 ASN A N 1
ATOM 844 C CA . ASN A 1 106 ? -6.029 -11.795 -3.743 1.00 86.75 106 ASN A CA 1
ATOM 845 C C . ASN A 1 106 ? -5.108 -12.377 -2.676 1.00 86.75 106 ASN A C 1
ATOM 847 O O . ASN A 1 106 ? -4.333 -13.276 -2.988 1.00 86.75 106 ASN A O 1
ATOM 851 N N . THR A 1 107 ? -5.241 -11.982 -1.409 1.00 85.50 107 THR A N 1
ATOM 852 C CA . THR A 1 107 ? -4.420 -12.527 -0.306 1.00 85.50 107 THR A CA 1
ATOM 853 C C . THR A 1 107 ? -4.520 -14.050 -0.127 1.00 85.50 107 THR A C 1
ATOM 855 O O . THR A 1 107 ? -3.654 -14.649 0.516 1.00 85.50 107 THR A O 1
ATOM 858 N N . PHE A 1 108 ? -5.539 -14.701 -0.700 1.00 82.62 108 PHE A N 1
ATOM 859 C CA . PHE A 1 108 ? -5.691 -16.159 -0.688 1.00 82.62 108 PHE A CA 1
ATOM 860 C C . PHE A 1 108 ? -4.946 -16.873 -1.824 1.00 82.62 108 PHE A C 1
ATOM 862 O O . PHE A 1 108 ? -4.694 -18.078 -1.717 1.00 82.62 108 PHE A O 1
ATOM 869 N N . PHE A 1 109 ? -4.575 -16.166 -2.895 1.00 85.44 109 PHE A N 1
ATOM 870 C CA . PHE A 1 109 ? -3.908 -16.764 -4.046 1.00 85.44 109 PHE A CA 1
ATOM 871 C C . PHE A 1 109 ? -2.397 -16.900 -3.828 1.00 85.44 109 PHE A C 1
ATOM 873 O O . PHE A 1 109 ? -1.708 -16.012 -3.317 1.00 85.44 109 PHE A O 1
ATOM 880 N N . ARG A 1 110 ? -1.868 -18.059 -4.235 1.00 81.62 110 ARG A N 1
ATOM 881 C CA . ARG A 1 110 ? -0.429 -18.374 -4.186 1.00 81.62 110 ARG A CA 1
ATOM 882 C C . ARG A 1 110 ? 0.279 -18.137 -5.516 1.00 81.62 110 ARG A C 1
ATOM 884 O O . ARG A 1 110 ? 1.490 -17.954 -5.533 1.00 81.62 110 ARG A O 1
ATOM 891 N N . ASN A 1 111 ? -0.472 -18.14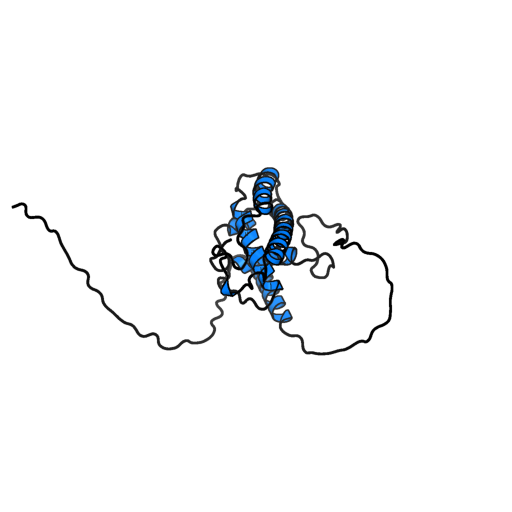2 -6.610 1.00 83.31 111 ASN A N 1
ATOM 892 C CA . ASN A 1 111 ? 0.027 -17.943 -7.958 1.00 83.31 111 ASN A CA 1
ATOM 893 C C . ASN A 1 111 ? -0.738 -16.775 -8.567 1.00 83.31 111 ASN A C 1
ATOM 895 O O . ASN A 1 111 ? -1.963 -16.728 -8.476 1.00 83.31 111 ASN A O 1
ATOM 899 N N . PHE A 1 112 ? 0.000 -15.851 -9.165 1.00 85.25 112 PHE A N 1
ATOM 900 C CA . PHE A 1 112 ? -0.541 -14.699 -9.859 1.00 85.25 112 PHE A CA 1
ATOM 901 C C . PHE A 1 112 ? 0.284 -14.503 -11.126 1.00 85.25 112 PHE A C 1
ATOM 903 O O . PHE A 1 112 ? 1.516 -14.494 -11.065 1.00 85.25 112 PHE A O 1
ATOM 910 N N . GLU A 1 113 ? -0.390 -14.443 -12.268 1.00 86.62 113 GLU A N 1
ATOM 911 C CA . GLU A 1 113 ? 0.255 -14.270 -13.563 1.00 86.62 113 GLU A CA 1
ATOM 912 C C . GLU A 1 113 ? 0.304 -12.777 -13.879 1.00 86.62 113 GLU A C 1
ATOM 914 O O . GLU A 1 113 ? -0.729 -12.135 -14.047 1.00 86.62 113 GLU A O 1
ATOM 919 N N . ILE A 1 114 ? 1.511 -12.219 -13.897 1.00 85.94 114 ILE A N 1
ATOM 920 C CA . ILE A 1 114 ? 1.731 -10.796 -14.149 1.00 85.94 11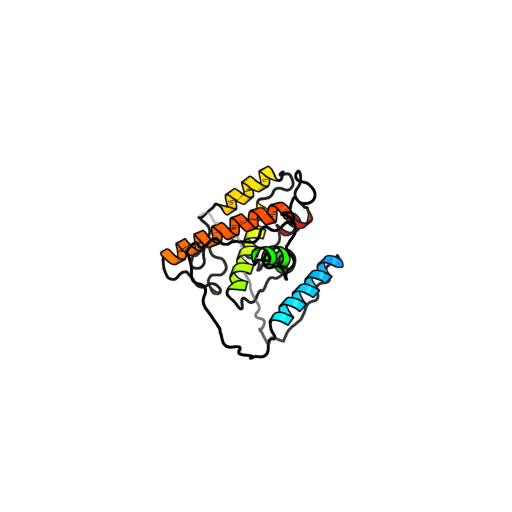4 ILE A CA 1
ATOM 921 C C . ILE A 1 114 ? 1.738 -10.602 -15.666 1.00 85.94 114 ILE A C 1
ATOM 923 O O . ILE A 1 114 ? 2.691 -11.016 -16.324 1.00 85.94 114 ILE A O 1
ATOM 927 N N . GLN A 1 115 ? 0.687 -9.990 -16.212 1.00 85.00 115 GLN A N 1
ATOM 928 C CA . GLN A 1 115 ? 0.534 -9.782 -17.656 1.00 85.00 115 GLN A CA 1
ATOM 929 C C . GLN A 1 115 ? 1.023 -8.397 -18.089 1.00 85.00 115 GLN A C 1
ATOM 931 O O . GLN A 1 115 ? 1.519 -8.232 -19.202 1.00 85.00 115 GLN A O 1
ATOM 936 N N . GLY A 1 116 ? 0.907 -7.393 -17.215 1.00 85.00 116 GLY A N 1
ATOM 937 C CA . GLY A 1 116 ? 1.213 -6.010 -17.570 1.00 85.00 116 GLY A CA 1
ATOM 938 C C . GLY A 1 116 ? 1.901 -5.175 -16.487 1.00 85.00 116 GLY A C 1
ATOM 939 O O . GLY A 1 116 ? 2.096 -5.613 -15.351 1.00 85.00 116 GLY A O 1
ATOM 940 N N . PRO A 1 117 ? 2.267 -3.924 -16.826 1.00 83.69 117 PRO A N 1
ATOM 941 C CA . PRO A 1 117 ? 2.848 -2.979 -15.873 1.00 83.69 117 PRO A CA 1
ATOM 942 C C . PRO A 1 117 ? 1.869 -2.585 -14.753 1.00 83.69 117 PRO A C 1
ATOM 944 O O . PRO A 1 117 ? 2.306 -2.358 -13.628 1.00 83.69 117 PRO A O 1
ATOM 947 N N . ALA A 1 118 ? 0.559 -2.567 -15.024 1.00 86.88 118 ALA A N 1
ATOM 948 C CA . ALA A 1 118 ? -0.466 -2.311 -14.008 1.00 86.88 118 ALA A CA 1
ATOM 949 C C . ALA A 1 118 ? -0.500 -3.419 -12.939 1.00 86.88 118 ALA A C 1
ATOM 951 O O . ALA A 1 118 ? -0.497 -3.133 -11.743 1.00 86.88 118 ALA A O 1
ATOM 952 N N . ASP A 1 119 ? -0.413 -4.683 -13.363 1.00 87.75 119 ASP A N 1
ATOM 953 C CA . ASP A 1 119 ? -0.374 -5.841 -12.464 1.00 87.75 119 ASP A CA 1
ATOM 954 C C . ASP A 1 119 ? 0.835 -5.800 -11.521 1.00 87.75 119 ASP A C 1
ATOM 956 O O . ASP A 1 119 ? 0.742 -6.172 -10.354 1.00 87.75 119 ASP A O 1
ATOM 960 N N . ARG A 1 120 ? 1.984 -5.307 -12.002 1.00 89.50 120 ARG A N 1
ATOM 961 C CA . ARG A 1 120 ? 3.192 -5.145 -11.178 1.00 89.50 120 ARG A CA 1
ATOM 962 C C . ARG A 1 120 ? 2.971 -4.165 -10.028 1.00 89.50 120 ARG A C 1
ATOM 964 O O . ARG A 1 120 ? 3.431 -4.426 -8.914 1.00 89.50 120 ARG A O 1
ATOM 971 N N . LEU A 1 121 ? 2.274 -3.059 -10.283 1.00 90.19 121 LEU A N 1
ATOM 972 C CA . LEU A 1 121 ? 1.917 -2.104 -9.237 1.00 90.19 121 LEU A CA 1
ATOM 973 C C . LEU A 1 121 ? 0.873 -2.698 -8.282 1.00 90.19 121 LEU A C 1
ATOM 975 O O . LEU A 1 121 ? 1.006 -2.546 -7.069 1.00 90.19 121 LEU A O 1
ATOM 979 N N . LEU A 1 122 ? -0.102 -3.442 -8.811 1.00 90.75 122 LEU A N 1
ATOM 980 C CA . LEU A 1 122 ? -1.120 -4.134 -8.020 1.00 90.75 122 LEU A CA 1
ATOM 981 C C . LEU A 1 122 ? -0.500 -5.122 -7.019 1.00 90.75 122 LEU A C 1
ATOM 983 O O . LEU A 1 122 ? -0.798 -5.066 -5.826 1.00 90.75 122 LEU A O 1
ATOM 987 N N . VAL A 1 123 ? 0.405 -5.991 -7.481 1.00 90.81 123 VAL A N 1
ATOM 988 C CA . VAL A 1 123 ? 1.118 -6.964 -6.632 1.00 90.81 123 VAL A CA 1
ATOM 989 C C . VAL A 1 123 ? 1.898 -6.256 -5.521 1.00 90.81 123 VAL A C 1
ATOM 991 O O . VAL A 1 123 ? 1.815 -6.658 -4.358 1.00 90.81 123 VAL A O 1
ATOM 994 N N . TYR A 1 124 ? 2.609 -5.177 -5.859 1.00 91.88 124 TYR A N 1
ATOM 995 C CA . TYR A 1 124 ? 3.339 -4.377 -4.877 1.00 91.88 124 TYR A CA 1
ATOM 996 C C . TYR A 1 124 ? 2.409 -3.763 -3.826 1.00 91.88 124 TYR A C 1
ATOM 998 O O . TYR A 1 124 ? 2.672 -3.872 -2.628 1.00 91.88 124 TYR A O 1
ATOM 1006 N N . GLY A 1 125 ? 1.302 -3.161 -4.269 1.00 92.19 125 GLY A N 1
ATOM 1007 C CA . GLY A 1 125 ? 0.300 -2.567 -3.392 1.00 92.19 125 GLY A CA 1
ATOM 1008 C C . GLY A 1 125 ? -0.293 -3.582 -2.415 1.00 92.19 125 GLY A C 1
ATOM 1009 O O . GLY A 1 125 ? -0.390 -3.300 -1.225 1.00 92.19 125 GLY A O 1
ATOM 1010 N N . ILE A 1 126 ? -0.608 -4.796 -2.880 1.00 92.06 126 ILE A N 1
ATOM 1011 C CA . ILE A 1 126 ? -1.141 -5.878 -2.034 1.00 92.06 126 ILE A CA 1
ATOM 1012 C C . ILE A 1 126 ? -0.144 -6.289 -0.940 1.00 92.06 126 ILE A C 1
ATOM 1014 O O . ILE A 1 126 ? -0.538 -6.502 0.214 1.00 92.06 126 ILE A O 1
ATOM 1018 N N . TRP A 1 127 ? 1.147 -6.404 -1.265 1.00 91.12 127 TRP A N 1
ATOM 1019 C CA . TRP A 1 127 ? 2.161 -6.689 -0.248 1.00 91.12 127 TRP A CA 1
ATOM 1020 C C . TRP A 1 127 ? 2.307 -5.547 0.746 1.00 91.12 127 TRP A C 1
ATOM 1022 O O . TRP A 1 127 ? 2.312 -5.794 1.949 1.00 91.12 127 TRP A O 1
ATOM 1032 N N . TYR A 1 128 ? 2.345 -4.309 0.259 1.00 93.19 128 TYR A N 1
ATOM 1033 C CA . TYR A 1 128 ? 2.465 -3.147 1.126 1.00 93.19 128 TYR A CA 1
ATOM 1034 C C . TYR A 1 128 ? 1.283 -3.034 2.101 1.00 93.19 128 TYR A C 1
ATOM 1036 O O . TYR A 1 128 ? 1.492 -2.848 3.297 1.00 93.19 128 TYR A O 1
ATOM 1044 N N . VAL A 1 129 ? 0.047 -3.261 1.636 1.00 93.56 129 VAL A N 1
ATOM 1045 C CA . VAL A 1 129 ? -1.141 -3.317 2.508 1.00 93.56 129 VAL A CA 1
ATOM 1046 C C . VAL A 1 129 ? -0.994 -4.402 3.577 1.00 93.56 129 VAL A C 1
ATOM 1048 O O . VAL A 1 129 ? -1.333 -4.168 4.739 1.00 93.56 129 VAL A O 1
ATOM 1051 N N . SER A 1 130 ? -0.455 -5.573 3.218 1.00 91.88 130 SER A N 1
ATOM 1052 C CA . SER A 1 130 ? -0.197 -6.648 4.186 1.00 91.88 130 SER A CA 1
ATOM 1053 C C . SER A 1 130 ? 0.751 -6.177 5.293 1.00 91.88 130 SER A C 1
ATOM 1055 O O . SER A 1 130 ? 0.445 -6.357 6.472 1.00 91.88 130 SER A O 1
ATOM 1057 N N . ASP A 1 131 ? 1.852 -5.518 4.933 1.00 91.94 131 ASP A N 1
ATOM 1058 C CA . ASP A 1 131 ? 2.833 -5.017 5.898 1.00 91.94 131 ASP A CA 1
ATOM 1059 C C . ASP A 1 131 ? 2.263 -3.901 6.774 1.00 91.94 131 ASP A C 1
ATOM 1061 O O . ASP A 1 131 ? 2.459 -3.927 7.992 1.00 91.94 131 ASP A O 1
ATOM 1065 N N . CYS A 1 132 ? 1.480 -2.978 6.207 1.00 93.12 132 CYS A N 1
ATOM 1066 C CA . CYS A 1 132 ? 0.761 -1.966 6.982 1.00 93.12 132 CYS A CA 1
ATOM 1067 C C . CYS A 1 132 ? -0.135 -2.614 8.045 1.00 93.12 132 CYS A C 1
ATOM 1069 O O . CYS A 1 132 ? -0.083 -2.226 9.212 1.00 93.12 132 CYS A O 1
ATOM 1071 N N . LEU A 1 133 ? -0.904 -3.646 7.678 1.00 91.56 133 LEU A N 1
ATOM 1072 C CA . LEU A 1 133 ? -1.760 -4.367 8.623 1.00 91.56 133 LEU A CA 1
ATOM 1073 C C . LEU A 1 133 ? -0.952 -5.054 9.733 1.00 91.56 133 LEU A C 1
ATOM 1075 O O . LEU A 1 133 ? -1.438 -5.136 10.858 1.00 91.56 133 LEU A O 1
ATOM 1079 N N . THR A 1 134 ? 0.277 -5.516 9.464 1.00 91.88 134 THR A N 1
ATOM 1080 C CA . THR A 1 134 ? 1.136 -6.093 10.517 1.00 91.88 134 THR A CA 1
ATOM 1081 C C . THR A 1 134 ? 1.634 -5.064 11.534 1.00 91.88 134 THR A C 1
ATOM 1083 O O . THR A 1 134 ? 1.955 -5.433 12.666 1.00 91.88 134 THR A O 1
ATOM 1086 N N . LYS A 1 135 ? 1.696 -3.778 11.162 1.00 91.75 135 LYS A N 1
ATOM 1087 C CA . LYS A 1 135 ? 2.092 -2.689 12.070 1.00 91.75 135 LYS A CA 1
ATOM 1088 C C . LYS A 1 135 ? 0.955 -2.249 12.989 1.00 91.75 135 LYS A C 1
ATOM 1090 O O . LYS A 1 135 ? 1.223 -1.812 14.107 1.00 91.75 135 LYS A O 1
ATOM 1095 N N . ILE A 1 136 ? -0.296 -2.387 12.549 1.00 91.69 136 ILE A N 1
ATOM 1096 C CA . ILE A 1 136 ? -1.475 -2.001 13.330 1.00 91.69 136 ILE A CA 1
ATOM 1097 C C . ILE A 1 136 ? -1.702 -3.020 14.451 1.00 91.69 136 ILE A C 1
ATOM 1099 O O . ILE A 1 136 ? -1.902 -4.212 14.215 1.00 91.69 136 ILE A O 1
ATOM 1103 N N . LYS A 1 137 ? -1.699 -2.553 15.703 1.00 89.25 137 LYS A N 1
ATOM 1104 C CA . LYS A 1 137 ? -1.942 -3.411 16.868 1.00 89.25 137 LYS A CA 1
ATOM 1105 C C . LYS A 1 137 ? -3.449 -3.533 17.122 1.00 89.25 137 LYS A C 1
ATOM 1107 O O . LYS A 1 137 ? -4.162 -2.547 16.987 1.00 89.25 137 LYS A O 1
ATOM 1112 N N . PRO A 1 138 ? -3.956 -4.678 17.613 1.00 87.44 138 PRO A N 1
ATOM 1113 C CA . PRO A 1 138 ? -5.386 -4.841 17.909 1.00 87.44 138 PRO A CA 1
ATOM 1114 C C . PRO A 1 138 ? -5.944 -3.842 18.936 1.00 87.44 138 PRO A C 1
ATOM 1116 O O . PRO A 1 138 ? -7.152 -3.663 19.030 1.00 87.44 138 PRO A O 1
ATOM 1119 N N . THR A 1 139 ? -5.069 -3.222 19.731 1.00 88.00 139 THR A N 1
ATOM 1120 C CA . THR A 1 139 ? -5.412 -2.268 20.792 1.00 88.00 139 THR A CA 1
ATOM 1121 C C . THR A 1 139 ? -5.007 -0.828 20.467 1.00 88.00 139 THR A C 1
ATOM 1123 O O . THR A 1 139 ? -5.134 0.031 21.336 1.00 88.00 139 THR A O 1
ATOM 1126 N N . SER A 1 140 ? -4.447 -0.547 19.282 1.00 89.25 140 SER A N 1
ATOM 1127 C CA . SER A 1 140 ? -4.030 0.815 18.926 1.00 89.25 140 SER A CA 1
ATOM 1128 C C . SER A 1 140 ? -5.209 1.644 18.432 1.00 89.25 140 SER A C 1
ATOM 1130 O O . SER A 1 140 ? -5.970 1.189 17.580 1.00 89.25 140 SER A O 1
ATOM 1132 N N . SER A 1 141 ? -5.305 2.887 18.903 1.00 92.94 141 SER A N 1
ATOM 1133 C CA . SER A 1 141 ? -6.200 3.887 18.317 1.00 92.94 141 SER A CA 1
ATOM 1134 C C . SER A 1 141 ? -5.727 4.303 16.924 1.00 92.94 141 SER A C 1
ATOM 1136 O O . SER A 1 141 ? -4.553 4.125 16.577 1.00 92.94 141 SER A O 1
ATOM 1138 N N . ALA A 1 142 ? -6.620 4.913 16.148 1.00 90.19 142 ALA A N 1
ATOM 1139 C CA . ALA A 1 142 ? -6.335 5.388 14.800 1.00 90.19 142 ALA A CA 1
ATOM 1140 C C . ALA A 1 142 ? -5.132 6.334 14.747 1.00 90.19 142 ALA A C 1
ATOM 1142 O O . ALA A 1 142 ? -4.274 6.181 13.888 1.00 90.19 142 ALA A O 1
ATOM 1143 N N . THR A 1 143 ? -4.993 7.252 15.709 1.00 91.50 143 THR A N 1
ATOM 1144 C CA . THR A 1 143 ? -3.845 8.172 15.770 1.00 91.50 143 THR A CA 1
ATOM 1145 C C . THR A 1 143 ? -2.520 7.441 15.984 1.00 91.50 143 THR A C 1
ATOM 1147 O O . THR A 1 143 ? -1.503 7.819 15.406 1.00 91.50 143 THR A O 1
ATOM 1150 N N . GLN A 1 144 ? -2.504 6.400 16.822 1.00 91.88 144 GLN A N 1
ATOM 1151 C CA . GLN A 1 144 ? -1.284 5.629 17.062 1.00 91.88 144 GLN A CA 1
ATOM 1152 C C . GLN A 1 144 ? -0.934 4.774 15.842 1.00 91.88 144 GLN A C 1
ATOM 1154 O O . GLN A 1 144 ? 0.208 4.794 15.389 1.00 91.88 144 GLN A O 1
ATOM 1159 N N . ALA A 1 145 ? -1.926 4.091 15.268 1.00 92.44 145 ALA A N 1
ATOM 1160 C CA . ALA A 1 145 ? -1.750 3.327 14.040 1.00 92.44 145 ALA A CA 1
ATOM 1161 C C . ALA A 1 145 ? -1.318 4.215 12.867 1.00 92.44 145 ALA A C 1
ATOM 1163 O O . ALA A 1 145 ? -0.448 3.819 12.100 1.00 92.44 145 ALA A O 1
ATOM 1164 N N . GLN A 1 146 ? -1.850 5.434 12.763 1.00 93.38 146 GLN A N 1
ATOM 1165 C CA . GLN A 1 146 ? -1.452 6.397 11.742 1.00 93.38 146 GLN A CA 1
ATOM 1166 C C . GLN A 1 146 ? 0.027 6.745 11.842 1.00 93.38 146 GLN A C 1
ATOM 1168 O O . GLN A 1 146 ? 0.717 6.716 10.830 1.00 93.38 146 GLN A O 1
ATOM 1173 N N . LYS A 1 147 ? 0.546 7.001 13.047 1.00 93.69 147 LYS A N 1
ATOM 1174 C CA . LYS A 1 147 ? 1.985 7.230 13.239 1.00 93.69 147 LYS A CA 1
ATOM 1175 C C . LYS A 1 147 ? 2.805 6.017 12.807 1.00 93.69 147 LYS A C 1
ATOM 1177 O O . LYS A 1 147 ? 3.763 6.168 12.059 1.00 93.69 147 LYS A O 1
ATOM 1182 N N . ASP A 1 148 ? 2.419 4.822 13.245 1.00 93.25 148 ASP A N 1
ATOM 1183 C CA . ASP A 1 148 ? 3.183 3.598 12.984 1.00 93.25 148 ASP A CA 1
ATOM 1184 C C . ASP A 1 148 ? 3.192 3.224 11.490 1.00 93.25 148 ASP A C 1
ATOM 1186 O O . ASP A 1 148 ? 4.240 2.884 10.938 1.00 93.25 148 ASP A O 1
ATOM 1190 N N . VAL A 1 149 ? 2.041 3.327 10.819 1.00 93.56 149 VAL A N 1
ATOM 1191 C CA . VAL A 1 149 ? 1.901 3.041 9.385 1.00 93.56 149 VAL A CA 1
ATOM 1192 C C . VAL A 1 149 ? 2.548 4.140 8.540 1.00 93.56 149 VAL A C 1
ATOM 1194 O O . VAL A 1 149 ? 3.211 3.831 7.554 1.00 93.56 149 VAL A O 1
ATOM 1197 N N . MET A 1 150 ? 2.429 5.414 8.923 1.00 93.00 150 MET A N 1
ATOM 1198 C CA . MET A 1 150 ? 3.031 6.502 8.149 1.00 93.00 150 MET A CA 1
ATOM 1199 C C . MET A 1 150 ? 4.555 6.540 8.285 1.00 93.00 150 MET A C 1
ATOM 1201 O O . MET A 1 150 ? 5.250 6.824 7.316 1.00 93.00 150 MET A O 1
ATOM 1205 N N . ASN A 1 151 ? 5.097 6.150 9.442 1.00 93.69 151 ASN A N 1
ATOM 1206 C CA . ASN A 1 151 ? 6.537 5.936 9.594 1.00 93.69 151 ASN A CA 1
ATOM 1207 C C . ASN A 1 151 ? 7.057 4.840 8.650 1.00 93.69 151 ASN A C 1
ATOM 1209 O O . ASN A 1 151 ? 8.148 4.978 8.108 1.00 93.69 151 ASN A O 1
ATOM 1213 N N . LEU A 1 152 ? 6.278 3.775 8.419 1.00 92.50 152 LEU A N 1
ATOM 1214 C CA . LEU A 1 152 ? 6.607 2.753 7.418 1.00 92.50 152 LEU A CA 1
ATOM 1215 C C . LEU A 1 152 ? 6.516 3.307 5.984 1.00 92.50 152 LEU A C 1
ATOM 1217 O O . LEU A 1 152 ? 7.341 2.961 5.141 1.00 92.50 152 LEU A O 1
ATOM 1221 N N . ALA A 1 153 ? 5.532 4.164 5.702 1.00 91.69 153 ALA A N 1
ATOM 1222 C CA . ALA A 1 153 ? 5.341 4.771 4.384 1.00 91.69 153 ALA A CA 1
ATOM 1223 C C . ALA A 1 153 ? 6.486 5.718 3.984 1.00 91.69 153 ALA A C 1
ATOM 1225 O O . ALA A 1 153 ? 6.858 5.786 2.811 1.00 91.69 153 ALA A O 1
ATOM 1226 N N . LEU A 1 154 ? 7.031 6.441 4.966 1.00 91.62 154 LEU A N 1
ATOM 1227 C CA . LEU A 1 154 ? 8.118 7.407 4.797 1.00 91.62 154 LEU A CA 1
ATOM 1228 C C . LEU A 1 154 ? 9.509 6.760 4.752 1.00 91.62 154 LEU A C 1
ATOM 1230 O O . LEU A 1 154 ? 10.478 7.432 4.399 1.00 91.62 154 LEU A O 1
ATOM 1234 N N . ASP A 1 155 ? 9.628 5.477 5.097 1.00 90.31 155 ASP A N 1
ATOM 1235 C CA . ASP A 1 155 ? 10.895 4.761 4.996 1.00 90.31 155 ASP A CA 1
ATOM 1236 C C . ASP A 1 155 ? 11.274 4.554 3.522 1.00 90.31 155 ASP A C 1
ATOM 1238 O O . ASP A 1 155 ? 10.551 3.892 2.775 1.00 90.31 155 ASP A O 1
ATOM 1242 N N . LEU A 1 156 ? 12.412 5.124 3.108 1.00 85.69 156 LEU A N 1
ATOM 1243 C CA . LEU A 1 156 ? 12.976 5.008 1.757 1.00 85.69 156 LEU A CA 1
ATOM 1244 C C . LEU A 1 156 ? 13.957 3.830 1.610 1.00 85.69 156 LEU A C 1
ATOM 1246 O O . LEU A 1 156 ? 14.394 3.532 0.496 1.00 85.69 156 LEU A O 1
ATOM 1250 N N . ASN A 1 157 ? 14.289 3.129 2.701 1.00 85.94 157 ASN A N 1
ATOM 1251 C CA . ASN A 1 157 ? 15.203 1.980 2.703 1.00 85.94 157 ASN A CA 1
ATOM 1252 C C . ASN A 1 157 ? 14.506 0.654 2.352 1.00 85.94 157 ASN A C 1
ATOM 1254 O O . ASN A 1 157 ? 14.886 -0.409 2.843 1.00 85.94 157 ASN A O 1
ATOM 1258 N N . PHE A 1 158 ? 13.490 0.692 1.493 1.00 88.56 158 PHE A N 1
ATOM 1259 C CA . PHE A 1 158 ? 12.846 -0.519 0.994 1.00 88.56 158 PHE A CA 1
ATOM 1260 C C . PHE A 1 158 ? 13.515 -1.040 -0.277 1.00 88.56 158 PHE A C 1
ATOM 1262 O O . PHE A 1 158 ? 14.083 -0.278 -1.062 1.00 88.56 158 PHE A O 1
ATOM 1269 N N . ALA A 1 159 ? 13.403 -2.351 -0.481 1.00 89.12 159 ALA A N 1
ATOM 1270 C CA . ALA A 1 159 ? 13.900 -3.011 -1.676 1.00 89.12 159 ALA A CA 1
ATOM 1271 C C . ALA A 1 159 ? 13.107 -2.570 -2.913 1.00 89.12 159 ALA A C 1
ATOM 1273 O O . ALA A 1 159 ? 11.874 -2.527 -2.884 1.00 89.12 159 ALA A O 1
ATOM 1274 N N . ILE A 1 160 ? 13.810 -2.297 -4.006 1.00 89.94 160 ILE A N 1
ATOM 1275 C CA . ILE A 1 160 ? 13.222 -2.074 -5.331 1.00 89.94 160 ILE A CA 1
ATOM 1276 C C . ILE A 1 160 ? 13.587 -3.225 -6.278 1.00 89.94 160 ILE A C 1
ATOM 1278 O O . ILE A 1 160 ? 14.524 -3.974 -5.995 1.00 89.94 160 ILE A O 1
ATOM 1282 N N . PRO A 1 161 ? 12.874 -3.401 -7.407 1.00 88.19 161 PRO A N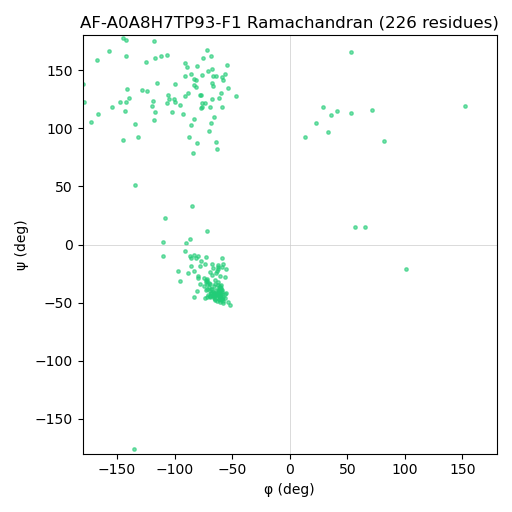 1
ATOM 1283 C CA . PRO A 1 161 ? 13.289 -4.339 -8.445 1.00 88.19 161 PRO A CA 1
ATOM 1284 C C . PRO A 1 161 ? 14.773 -4.201 -8.796 1.00 88.19 161 PRO A C 1
ATOM 1286 O O . PRO A 1 161 ? 15.242 -3.101 -9.072 1.00 88.19 161 PRO A O 1
ATOM 1289 N N . GLY A 1 162 ? 15.508 -5.313 -8.774 1.00 84.31 162 GLY A N 1
ATOM 1290 C CA . GLY A 1 162 ? 16.963 -5.338 -8.954 1.00 84.31 162 GLY A CA 1
ATOM 1291 C C . GLY A 1 162 ? 17.754 -5.470 -7.650 1.00 84.31 162 GLY A C 1
ATOM 1292 O O . GLY A 1 162 ? 18.881 -5.964 -7.685 1.00 84.31 162 GLY A O 1
ATOM 1293 N N . ASP A 1 163 ? 17.167 -5.133 -6.498 1.00 86.94 163 ASP A N 1
ATOM 1294 C CA . ASP A 1 163 ? 17.807 -5.355 -5.201 1.00 86.94 163 ASP A CA 1
ATOM 1295 C C . ASP A 1 163 ? 17.742 -6.836 -4.794 1.00 86.94 163 ASP A C 1
ATOM 1297 O O . ASP A 1 163 ? 16.733 -7.510 -5.022 1.00 86.94 163 ASP A O 1
ATOM 1301 N N . PRO A 1 164 ? 18.764 -7.373 -4.103 1.00 85.50 164 PRO A N 1
ATOM 1302 C CA . PRO A 1 164 ? 18.773 -8.772 -3.664 1.00 85.50 164 PRO A CA 1
ATOM 1303 C C . PRO A 1 164 ? 17.664 -9.095 -2.652 1.00 85.50 164 PRO A C 1
ATOM 1305 O O . PRO A 1 164 ? 17.249 -10.246 -2.540 1.00 85.50 164 PRO A O 1
ATOM 1308 N N . ALA A 1 165 ? 17.174 -8.086 -1.928 1.00 87.00 165 ALA A N 1
ATOM 1309 C CA . ALA A 1 165 ? 16.073 -8.220 -0.981 1.00 87.00 165 ALA A CA 1
ATOM 1310 C C . ALA A 1 165 ? 14.688 -8.245 -1.660 1.00 87.00 165 ALA A C 1
ATOM 1312 O O . ALA A 1 165 ? 13.700 -8.556 -1.001 1.00 87.00 165 ALA A O 1
ATOM 1313 N N . TRP A 1 166 ? 14.590 -7.955 -2.966 1.00 87.12 166 TRP A N 1
ATOM 1314 C CA . TRP A 1 166 ? 13.309 -7.926 -3.666 1.00 87.12 166 TRP A CA 1
ATOM 1315 C C . TRP A 1 166 ? 12.783 -9.346 -3.968 1.00 87.12 166 TRP A C 1
ATOM 1317 O O . TRP A 1 166 ? 13.426 -10.126 -4.681 1.00 87.12 166 TRP A O 1
ATOM 1327 N N . PRO A 1 167 ? 11.578 -9.710 -3.493 1.00 83.12 167 PRO A N 1
ATOM 1328 C CA . PRO A 1 167 ? 11.090 -11.092 -3.517 1.00 83.12 167 PRO A CA 1
ATOM 1329 C C . PRO A 1 167 ? 10.684 -11.626 -4.907 1.00 83.12 167 PRO A C 1
ATOM 1331 O O . PRO A 1 167 ? 10.454 -12.838 -5.037 1.00 83.12 167 PRO A O 1
ATOM 1334 N N . LEU A 1 168 ? 10.583 -10.772 -5.939 1.00 82.31 168 LEU A N 1
ATOM 1335 C CA . LEU A 1 168 ? 10.184 -11.133 -7.314 1.00 82.31 168 LEU A CA 1
ATOM 1336 C C . LEU A 1 168 ? 11.087 -10.514 -8.399 1.00 82.31 168 LEU A C 1
ATOM 1338 O O . LEU A 1 168 ? 10.602 -9.938 -9.369 1.00 82.31 168 LEU A O 1
ATOM 1342 N N . ASN A 1 169 ? 12.407 -10.671 -8.288 1.00 81.94 169 ASN A N 1
ATOM 1343 C CA . ASN A 1 169 ? 13.330 -10.108 -9.288 1.00 81.94 169 ASN A CA 1
ATOM 1344 C C . ASN A 1 169 ? 13.136 -10.644 -10.715 1.00 81.94 169 ASN A C 1
ATOM 1346 O O . ASN A 1 169 ? 13.399 -9.925 -11.664 1.00 81.94 169 ASN A O 1
ATOM 1350 N N . GLN A 1 170 ? 12.630 -11.868 -10.892 1.00 83.12 170 GLN A N 1
ATOM 1351 C CA . GLN A 1 170 ? 12.438 -12.440 -12.234 1.00 83.12 170 GLN A CA 1
ATOM 1352 C C . GLN A 1 170 ? 11.213 -11.893 -12.983 1.00 83.12 170 GLN A C 1
ATOM 1354 O O . GLN A 1 170 ? 11.082 -12.115 -14.180 1.00 83.12 170 GLN A O 1
ATOM 1359 N N . MET A 1 171 ? 10.298 -11.215 -12.284 1.00 80.81 171 MET A N 1
ATOM 1360 C CA . MET A 1 171 ? 9.035 -10.728 -12.863 1.00 80.81 171 MET A CA 1
ATOM 1361 C C . MET A 1 171 ? 8.987 -9.201 -13.006 1.00 80.81 171 MET A C 1
ATOM 1363 O O . MET A 1 171 ? 8.062 -8.658 -13.618 1.00 80.81 171 MET A O 1
ATOM 1367 N N . TYR A 1 172 ? 9.968 -8.510 -12.425 1.00 84.50 172 TYR A N 1
ATOM 1368 C CA . TYR A 1 172 ? 10.091 -7.061 -12.466 1.00 84.50 172 TYR A CA 1
ATOM 1369 C C . TYR A 1 172 ? 11.351 -6.677 -13.226 1.00 84.50 172 TYR A C 1
ATOM 1371 O O . TYR A 1 172 ? 12.404 -7.283 -13.052 1.00 84.50 172 TYR A O 1
ATOM 1379 N N . GLU A 1 173 ? 11.232 -5.648 -14.054 1.00 86.25 173 GLU A N 1
ATOM 1380 C CA . GLU A 1 173 ? 12.378 -5.069 -14.736 1.00 86.25 173 GLU A CA 1
ATOM 1381 C C . GLU A 1 173 ? 13.144 -4.172 -13.751 1.00 86.25 173 GLU A C 1
ATOM 1383 O O . GLU A 1 173 ? 12.515 -3.340 -13.086 1.00 86.25 173 GLU A O 1
ATOM 1388 N N . PRO A 1 174 ? 14.468 -4.350 -13.600 1.00 87.88 174 PRO A N 1
ATOM 1389 C CA . PRO A 1 174 ? 15.270 -3.449 -12.787 1.00 87.88 174 PRO A CA 1
ATOM 1390 C C . PRO A 1 174 ? 15.345 -2.060 -13.445 1.00 87.88 174 PRO A C 1
ATOM 1392 O O . PRO A 1 174 ? 15.293 -1.958 -14.674 1.00 87.88 174 PRO A O 1
ATOM 1395 N N . PRO A 1 175 ? 15.498 -0.981 -12.658 1.00 88.56 175 PRO A N 1
ATOM 1396 C CA . PRO A 1 175 ? 15.718 0.353 -13.205 1.00 88.56 175 PRO A CA 1
ATOM 1397 C C . PRO A 1 175 ? 16.989 0.378 -14.064 1.00 88.56 175 PRO A C 1
ATOM 1399 O O . PRO A 1 175 ? 17.974 -0.301 -13.759 1.00 88.56 175 PRO A O 1
ATOM 1402 N N . ARG A 1 176 ? 16.967 1.158 -15.150 1.00 88.44 176 ARG A N 1
ATOM 1403 C CA . ARG A 1 176 ? 18.052 1.173 -16.146 1.00 88.44 176 ARG A CA 1
ATOM 1404 C C . ARG A 1 176 ? 19.314 1.823 -15.596 1.00 88.44 176 ARG A C 1
ATOM 1406 O O . ARG A 1 176 ? 20.422 1.402 -15.920 1.00 88.44 176 ARG A O 1
ATOM 1413 N N . ASP A 1 177 ? 19.138 2.852 -14.781 1.00 91.69 177 ASP A N 1
ATOM 1414 C CA . ASP A 1 177 ? 20.211 3.612 -14.173 1.00 91.69 177 ASP A CA 1
ATOM 1415 C C . ASP A 1 177 ? 19.845 4.074 -12.752 1.00 91.69 177 ASP A C 1
ATOM 1417 O O . ASP A 1 177 ? 18.760 3.825 -12.218 1.00 91.69 177 ASP A O 1
ATOM 1421 N N . ARG A 1 178 ? 20.798 4.746 -12.101 1.00 89.31 178 ARG A N 1
ATOM 1422 C CA . ARG A 1 178 ? 20.621 5.232 -10.728 1.00 89.31 178 ARG A CA 1
ATOM 1423 C C . ARG A 1 178 ? 19.564 6.337 -10.630 1.00 89.31 178 ARG A C 1
ATOM 1425 O O . ARG A 1 178 ? 18.983 6.505 -9.562 1.00 89.31 178 ARG A O 1
ATOM 1432 N N . GLN A 1 179 ? 19.334 7.090 -11.705 1.00 91.88 179 GLN A N 1
ATOM 1433 C CA . GLN A 1 179 ? 18.327 8.144 -11.730 1.00 91.88 179 GLN A CA 1
ATOM 1434 C C . GLN A 1 179 ? 16.915 7.553 -11.793 1.00 91.88 179 GLN A C 1
ATOM 1436 O O . GLN A 1 179 ? 16.074 7.940 -10.982 1.00 91.88 179 GLN A O 1
ATOM 1441 N N . ASP A 1 180 ? 16.680 6.569 -12.665 1.00 88.94 180 ASP A N 1
ATOM 1442 C CA . ASP A 1 180 ? 15.416 5.830 -12.739 1.00 88.94 180 ASP A CA 1
ATOM 1443 C C . ASP A 1 180 ? 15.111 5.125 -11.409 1.00 88.94 180 ASP A C 1
ATOM 1445 O O . ASP A 1 180 ? 13.970 5.121 -10.947 1.00 88.94 180 ASP A O 1
ATOM 1449 N N . ALA A 1 181 ? 16.136 4.571 -10.749 1.00 89.38 181 ALA A N 1
ATOM 1450 C CA . ALA A 1 181 ? 15.989 3.939 -9.438 1.00 89.38 181 ALA A CA 1
ATOM 1451 C C . ALA A 1 181 ? 15.495 4.926 -8.365 1.00 89.38 181 ALA A C 1
ATOM 1453 O O . ALA A 1 181 ? 14.600 4.602 -7.582 1.00 89.38 181 ALA A O 1
ATOM 1454 N N . GLU A 1 182 ? 16.055 6.135 -8.338 1.00 90.69 182 GLU A N 1
ATOM 1455 C CA . GLU A 1 182 ? 15.659 7.186 -7.399 1.00 90.69 182 GLU A CA 1
ATOM 1456 C C . GLU A 1 182 ? 14.247 7.709 -7.706 1.00 90.69 182 GLU A C 1
ATOM 1458 O O . GLU A 1 182 ? 13.424 7.859 -6.801 1.00 90.69 182 GLU A O 1
ATOM 1463 N N . GLN A 1 183 ? 13.923 7.902 -8.988 1.00 91.12 183 GLN A N 1
ATOM 1464 C CA . GLN A 1 183 ? 12.583 8.301 -9.415 1.00 91.12 183 GLN A CA 1
ATOM 1465 C C . GLN A 1 183 ? 11.531 7.248 -9.041 1.00 91.12 18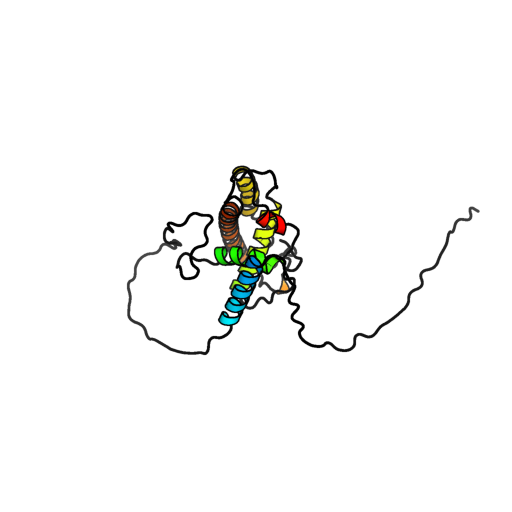3 GLN A C 1
ATOM 1467 O O . GLN A 1 183 ? 10.462 7.592 -8.533 1.00 91.12 183 GLN A O 1
ATOM 1472 N N . LEU A 1 184 ? 11.843 5.962 -9.230 1.00 89.94 184 LEU A N 1
ATOM 1473 C CA . LEU A 1 184 ? 10.973 4.859 -8.834 1.00 89.94 184 LEU A CA 1
ATOM 1474 C C . LEU A 1 184 ? 10.751 4.838 -7.318 1.00 89.94 184 LEU A C 1
ATOM 1476 O O . LEU A 1 184 ? 9.615 4.676 -6.874 1.00 89.94 184 LEU A O 1
ATOM 1480 N N . LYS A 1 185 ? 11.801 5.044 -6.512 1.00 91.25 185 LYS A N 1
ATOM 1481 C CA . LYS A 1 185 ? 11.668 5.126 -5.048 1.00 91.25 185 LYS A CA 1
ATOM 1482 C C . LYS A 1 185 ? 10.755 6.268 -4.618 1.00 91.25 185 LYS A C 1
ATOM 1484 O O . LYS A 1 185 ? 9.894 6.062 -3.765 1.00 91.25 185 LYS A O 1
ATOM 1489 N N . GLN A 1 186 ? 10.897 7.442 -5.230 1.00 91.06 186 GLN A N 1
ATOM 1490 C CA . GLN A 1 186 ? 10.040 8.594 -4.943 1.00 91.06 186 GLN A CA 1
ATOM 1491 C C . GLN A 1 186 ? 8.581 8.328 -5.327 1.00 91.06 186 GLN A C 1
ATOM 1493 O O . GLN A 1 186 ? 7.682 8.613 -4.537 1.00 91.06 186 GLN A O 1
ATOM 1498 N N . TYR A 1 187 ? 8.342 7.725 -6.494 1.00 91.75 187 TYR A N 1
ATOM 1499 C CA . TYR A 1 187 ? 7.000 7.334 -6.926 1.00 91.75 187 TYR A CA 1
ATOM 1500 C C . TYR A 1 187 ? 6.362 6.325 -5.960 1.00 91.75 187 TYR A C 1
ATOM 1502 O O . TYR A 1 187 ? 5.249 6.532 -5.477 1.00 91.75 187 TYR A O 1
ATOM 1510 N N . LEU A 1 188 ? 7.088 5.260 -5.611 1.00 91.75 188 LEU A N 1
ATOM 1511 C CA . LEU A 1 188 ? 6.596 4.244 -4.683 1.00 91.75 188 LEU A CA 1
ATOM 1512 C C . LEU A 1 188 ? 6.381 4.809 -3.273 1.00 91.75 188 LEU A C 1
ATOM 1514 O O . LEU A 1 188 ? 5.423 4.422 -2.611 1.00 91.75 188 LEU A O 1
ATOM 1518 N N . SER A 1 189 ? 7.203 5.761 -2.823 1.00 92.06 189 SER A N 1
ATOM 1519 C CA . SER A 1 189 ? 6.984 6.460 -1.551 1.00 92.06 189 SER A CA 1
ATOM 1520 C C . SER A 1 189 ? 5.672 7.252 -1.542 1.00 92.06 189 SER A C 1
ATOM 1522 O O . SER A 1 189 ? 4.958 7.228 -0.540 1.00 92.06 189 SER A O 1
ATOM 1524 N N . GLN A 1 190 ? 5.300 7.904 -2.649 1.00 91.19 190 GLN A N 1
ATOM 1525 C CA . GLN A 1 190 ? 4.002 8.585 -2.761 1.00 91.19 190 GLN A CA 1
ATOM 1526 C C . GLN A 1 190 ? 2.843 7.582 -2.711 1.00 91.19 190 GLN A C 1
ATOM 1528 O O . GLN A 1 190 ? 1.920 7.740 -1.914 1.00 91.19 190 GLN A O 1
ATOM 1533 N N . VAL A 1 191 ? 2.939 6.492 -3.481 1.00 92.88 191 VAL A N 1
ATOM 1534 C CA . VAL A 1 191 ? 1.948 5.400 -3.476 1.00 92.88 191 VAL A CA 1
ATOM 1535 C C . VAL A 1 191 ? 1.753 4.826 -2.069 1.00 92.88 191 VAL A C 1
ATOM 1537 O O . VAL A 1 191 ? 0.622 4.600 -1.641 1.00 92.88 191 VAL A O 1
ATOM 1540 N N . ARG A 1 192 ? 2.841 4.622 -1.319 1.00 94.38 192 ARG A N 1
ATOM 1541 C CA . ARG A 1 192 ? 2.801 4.120 0.062 1.00 94.38 192 ARG A CA 1
ATOM 1542 C C . ARG A 1 192 ? 2.058 5.044 1.020 1.00 94.38 192 ARG A C 1
ATOM 1544 O O . ARG A 1 192 ? 1.326 4.558 1.880 1.00 94.38 192 ARG A O 1
ATOM 1551 N N . GLN A 1 193 ? 2.262 6.351 0.897 1.00 93.25 193 GLN A N 1
ATOM 1552 C CA . GLN A 1 193 ? 1.631 7.358 1.752 1.00 93.25 193 GLN A CA 1
ATOM 1553 C C . GLN A 1 193 ? 0.123 7.458 1.491 1.00 93.25 193 GLN A C 1
ATOM 1555 O O . GLN A 1 193 ? -0.676 7.444 2.432 1.00 93.25 193 GLN A O 1
ATOM 1560 N N . GLU A 1 194 ? -0.269 7.471 0.217 1.00 93.88 194 GLU A N 1
ATOM 1561 C CA . GLU A 1 194 ? -1.676 7.479 -0.188 1.00 93.88 194 GLU A CA 1
ATOM 1562 C C . GLU A 1 194 ? -2.389 6.183 0.227 1.00 93.88 194 GLU A C 1
ATOM 1564 O O . GLU A 1 194 ? -3.437 6.226 0.876 1.00 93.88 194 GLU A O 1
ATOM 1569 N N . LEU A 1 195 ? -1.783 5.017 -0.040 1.00 93.81 195 LEU A N 1
ATOM 1570 C CA . LEU A 1 195 ? -2.336 3.724 0.381 1.00 93.81 195 LEU A CA 1
ATOM 1571 C C . LEU A 1 195 ? -2.472 3.616 1.899 1.00 93.81 195 LEU A C 1
ATOM 1573 O O . LEU A 1 195 ? -3.486 3.117 2.379 1.00 93.81 195 LEU A O 1
ATOM 1577 N N . ALA A 1 196 ? -1.476 4.081 2.657 1.00 93.94 196 ALA A N 1
ATOM 1578 C CA . ALA A 1 196 ? -1.528 4.091 4.116 1.00 93.94 196 ALA A CA 1
ATOM 1579 C C . ALA A 1 196 ? -2.723 4.903 4.629 1.00 93.94 196 ALA A C 1
ATOM 1581 O O . ALA A 1 196 ? -3.475 4.430 5.484 1.00 93.94 196 ALA A O 1
ATOM 1582 N N . THR A 1 197 ? -2.917 6.102 4.080 1.00 92.50 197 THR A N 1
ATOM 1583 C CA . THR A 1 197 ? -3.996 7.011 4.478 1.00 92.50 197 THR A CA 1
ATOM 1584 C C . THR A 1 197 ? -5.369 6.402 4.194 1.00 92.50 197 THR A C 1
ATOM 1586 O O . THR A 1 197 ? -6.210 6.334 5.094 1.00 92.50 197 THR A O 1
ATOM 1589 N N . ARG A 1 198 ? -5.578 5.869 2.983 1.00 92.69 198 ARG A N 1
ATOM 1590 C CA . ARG A 1 198 ? 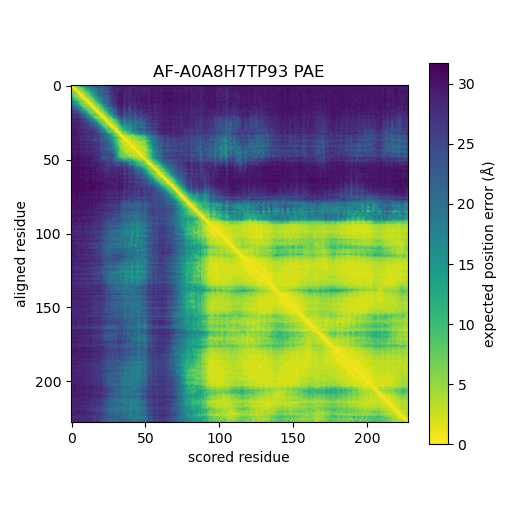-6.847 5.232 2.588 1.00 92.69 198 ARG A CA 1
ATOM 1591 C C . ARG A 1 198 ? -7.114 3.931 3.345 1.00 92.69 198 ARG A C 1
ATOM 1593 O O . ARG A 1 198 ? -8.245 3.665 3.749 1.00 92.69 198 ARG A O 1
ATOM 1600 N N . LEU A 1 199 ? -6.077 3.131 3.598 1.00 93.12 199 LEU A N 1
ATOM 1601 C CA . LEU A 1 199 ? -6.193 1.910 4.395 1.00 93.12 199 LEU A CA 1
ATOM 1602 C C . LEU A 1 199 ? -6.642 2.224 5.824 1.00 93.12 199 LEU A C 1
ATOM 1604 O O . LEU A 1 199 ? -7.554 1.575 6.328 1.00 93.12 199 LEU A O 1
ATOM 1608 N N . LEU A 1 200 ? -6.028 3.214 6.479 1.00 90.56 200 LEU A N 1
ATOM 1609 C CA . LEU A 1 200 ? -6.390 3.597 7.846 1.00 90.56 200 LEU A CA 1
ATOM 1610 C C . LEU A 1 200 ? -7.842 4.070 7.936 1.00 90.56 200 LEU A C 1
ATOM 1612 O O . LEU A 1 200 ? -8.538 3.667 8.867 1.00 90.56 200 LEU A O 1
ATOM 1616 N N . ALA A 1 201 ? -8.317 4.836 6.948 1.00 90.50 201 ALA A N 1
ATOM 1617 C CA . ALA A 1 201 ? -9.717 5.247 6.871 1.00 90.50 201 ALA A CA 1
ATOM 1618 C C . ALA A 1 201 ? -10.677 4.041 6.820 1.00 90.50 201 ALA A C 1
ATOM 1620 O O . ALA A 1 201 ? -11.700 4.051 7.497 1.00 90.50 201 ALA A O 1
ATOM 1621 N N . ARG A 1 202 ? -10.316 2.968 6.099 1.00 90.06 202 ARG A N 1
ATOM 1622 C CA . ARG A 1 202 ? -11.111 1.723 5.996 1.00 90.06 202 ARG A CA 1
ATOM 1623 C C . ARG A 1 202 ? -10.963 0.782 7.193 1.00 90.06 202 ARG A C 1
ATOM 1625 O O . ARG A 1 202 ? -11.851 -0.021 7.467 1.00 90.06 202 ARG A O 1
ATOM 1632 N N . VAL A 1 203 ? -9.831 0.819 7.896 1.00 90.06 203 VAL A N 1
ATOM 1633 C CA . VAL A 1 203 ? -9.594 -0.018 9.086 1.00 90.06 203 VAL A CA 1
ATOM 1634 C C . VAL A 1 203 ? -10.308 0.548 10.314 1.00 90.06 203 VAL A C 1
ATOM 1636 O O . VAL A 1 203 ? -10.764 -0.235 11.146 1.00 90.06 203 VAL A O 1
ATOM 1639 N N . TYR A 1 204 ? -10.413 1.873 10.418 1.00 90.56 204 TYR A N 1
ATOM 1640 C CA . TYR A 1 204 ? -11.012 2.597 11.547 1.00 90.56 204 TYR A CA 1
ATOM 1641 C C . TYR A 1 204 ? -12.368 3.240 11.197 1.00 90.56 204 TYR A C 1
ATOM 1643 O O . TYR A 1 204 ? -12.782 4.199 11.843 1.00 90.56 204 TYR A O 1
ATOM 1651 N N . GLU A 1 205 ? -13.052 2.717 10.175 1.00 87.94 205 GLU A N 1
ATOM 1652 C CA . GLU A 1 205 ? -14.354 3.209 9.699 1.00 87.94 205 GLU A CA 1
ATOM 1653 C C . GLU A 1 205 ? -15.423 3.186 10.806 1.00 87.94 205 GLU A C 1
ATOM 1655 O O . GLU A 1 205 ? -16.100 4.183 11.037 1.00 87.94 205 GLU A O 1
ATOM 1660 N N . GLU A 1 206 ? -15.546 2.061 11.520 1.00 83.56 206 GLU A N 1
ATOM 1661 C CA . GLU A 1 206 ? -16.579 1.862 12.547 1.00 83.56 206 GLU A CA 1
ATOM 1662 C C . GLU A 1 206 ? -16.223 2.513 13.896 1.00 83.56 206 GLU A C 1
ATOM 1664 O O . GLU A 1 206 ? -17.089 3.067 14.572 1.00 83.56 206 GLU A O 1
ATOM 1669 N N . ASP A 1 207 ? -14.957 2.424 14.316 1.00 86.06 207 ASP A N 1
ATOM 1670 C CA . ASP A 1 207 ? -14.479 2.911 15.614 1.00 86.06 207 ASP A CA 1
ATOM 1671 C C . ASP A 1 207 ? -13.033 3.412 15.496 1.00 86.06 207 ASP A C 1
ATOM 1673 O O . ASP A 1 207 ? -12.125 2.665 15.150 1.00 86.06 207 ASP A O 1
ATOM 1677 N N . GLN A 1 208 ? -12.790 4.674 15.850 1.00 86.75 208 GLN A N 1
ATOM 1678 C CA . GLN A 1 208 ? -11.449 5.276 15.850 1.00 86.75 208 GLN A CA 1
ATOM 1679 C C . GLN A 1 208 ? -10.573 4.784 17.017 1.00 86.75 208 GLN A C 1
ATOM 1681 O O . GLN A 1 208 ? -9.347 4.936 17.001 1.00 86.75 208 GLN A O 1
ATOM 1686 N N . ALA A 1 209 ? -11.171 4.189 18.051 1.00 87.25 209 ALA A N 1
ATOM 1687 C CA . ALA A 1 209 ? -10.449 3.633 19.188 1.00 87.25 209 ALA A CA 1
ATOM 1688 C C . ALA A 1 209 ? -9.919 2.218 18.918 1.00 87.25 209 ALA A C 1
ATOM 1690 O O . ALA A 1 209 ? -8.971 1.799 19.589 1.00 87.25 209 ALA A O 1
ATOM 1691 N N . LYS A 1 210 ? -10.505 1.478 17.965 1.00 89.50 210 LYS A N 1
ATOM 1692 C CA . LYS A 1 210 ? -10.174 0.070 17.715 1.00 89.50 210 LYS A CA 1
ATOM 1693 C C . LYS A 1 210 ? -10.161 -0.269 16.222 1.00 89.50 210 LYS A C 1
ATOM 1695 O O . LYS A 1 210 ? -11.117 0.033 15.524 1.00 89.50 210 LYS A O 1
ATOM 1700 N N . PRO A 1 211 ? -9.133 -0.979 15.735 1.00 90.81 211 PRO A N 1
ATOM 1701 C CA . PRO A 1 211 ? -9.085 -1.401 14.342 1.00 90.81 211 PRO A CA 1
ATOM 1702 C C . PRO A 1 211 ? -10.105 -2.506 14.043 1.00 90.81 211 PRO A C 1
ATOM 1704 O O . PRO A 1 211 ? -10.377 -3.381 14.872 1.00 90.81 211 PRO A O 1
ATOM 1707 N N . SER A 1 212 ? -10.592 -2.532 12.806 1.00 89.12 212 SER A N 1
ATOM 1708 C CA . SER A 1 212 ? -11.504 -3.559 12.311 1.00 89.12 212 SER A CA 1
ATOM 1709 C C . SER A 1 212 ? -10.885 -4.962 12.345 1.00 89.12 212 SER A C 1
ATOM 1711 O O . SER A 1 212 ? -9.838 -5.247 11.746 1.00 89.12 212 SER A O 1
ATOM 1713 N N . LYS A 1 213 ? -11.593 -5.891 12.998 1.00 89.06 213 LYS A N 1
ATOM 1714 C CA . LYS A 1 213 ? -11.219 -7.313 13.080 1.00 89.06 213 LYS A CA 1
ATOM 1715 C C . LYS A 1 213 ? -11.129 -7.970 11.700 1.00 89.06 213 LYS A C 1
ATOM 1717 O O . LYS A 1 213 ? -10.279 -8.837 11.494 1.00 89.06 213 LYS A O 1
ATOM 1722 N N . TRP A 1 214 ? -11.990 -7.563 10.767 1.00 87.69 214 TRP A N 1
ATOM 1723 C CA . TRP A 1 214 ? -12.042 -8.122 9.417 1.00 87.69 214 TRP A CA 1
ATOM 1724 C C . TRP A 1 214 ? -10.750 -7.847 8.658 1.00 87.69 214 TRP A C 1
ATOM 1726 O O . TRP A 1 214 ? -10.186 -8.768 8.074 1.00 87.69 214 TRP A O 1
ATOM 1736 N N . TRP A 1 215 ? -10.216 -6.631 8.766 1.00 89.06 215 TRP A N 1
ATOM 1737 C CA . TRP A 1 215 ? -8.927 -6.266 8.182 1.00 89.06 215 TRP A CA 1
ATOM 1738 C C . TRP A 1 215 ? -7.747 -6.955 8.879 1.00 89.06 215 TRP A C 1
ATOM 1740 O O . TRP A 1 215 ? -6.894 -7.542 8.212 1.00 89.06 215 TRP A O 1
ATOM 1750 N N . LEU A 1 216 ? -7.723 -6.990 10.216 1.00 88.38 216 LEU A N 1
ATOM 1751 C CA . LEU A 1 216 ? -6.626 -7.631 10.957 1.00 88.38 216 LEU A CA 1
ATOM 1752 C C . LEU A 1 216 ? -6.554 -9.156 10.775 1.00 88.38 216 LEU A C 1
ATOM 1754 O O . LEU A 1 216 ? -5.488 -9.750 10.970 1.00 88.38 216 LEU A O 1
ATOM 1758 N N . SER A 1 217 ? -7.646 -9.805 10.361 1.00 87.88 217 SER A N 1
ATOM 1759 C CA . SER A 1 217 ? -7.667 -11.250 10.094 1.00 87.88 217 SER A CA 1
ATOM 1760 C C . SER A 1 217 ? -6.716 -11.683 8.963 1.00 87.88 217 SER A C 1
ATOM 1762 O O . SER A 1 217 ? -6.283 -12.839 8.928 1.00 87.88 217 SER A O 1
ATOM 1764 N N . PHE A 1 218 ? -6.329 -10.752 8.083 1.00 87.06 218 PHE A N 1
ATOM 1765 C CA . PHE A 1 218 ? -5.455 -11.008 6.937 1.00 87.06 218 PHE A CA 1
ATOM 1766 C C . PHE A 1 218 ? -3.955 -10.941 7.265 1.00 87.06 218 PHE A C 1
ATOM 1768 O O . PHE A 1 218 ? -3.154 -11.435 6.481 1.00 87.06 218 PHE A O 1
ATOM 1775 N N . THR A 1 219 ? -3.562 -10.445 8.444 1.00 87.44 219 THR A N 1
ATOM 1776 C CA . THR A 1 219 ? -2.146 -10.262 8.852 1.00 87.44 219 THR A CA 1
ATOM 1777 C C . THR A 1 219 ? -1.290 -11.532 8.803 1.00 87.44 219 THR A C 1
ATOM 1779 O O . THR A 1 219 ? -0.079 -11.465 8.608 1.00 87.44 219 THR A O 1
ATOM 1782 N N . LYS A 1 220 ? -1.899 -12.711 8.982 1.00 84.56 220 LYS A N 1
ATOM 1783 C CA . LYS A 1 220 ? -1.194 -14.006 8.950 1.00 84.56 220 LYS A CA 1
ATOM 1784 C C . LYS A 1 220 ? -1.054 -14.588 7.544 1.00 84.56 220 LYS A C 1
ATOM 1786 O O . LYS A 1 220 ? -0.377 -15.601 7.373 1.00 84.56 220 LYS A O 1
ATOM 1791 N N . ARG A 1 221 ? -1.735 -14.014 6.550 1.00 84.62 221 ARG A N 1
ATOM 1792 C CA . ARG A 1 221 ? -1.746 -14.509 5.172 1.00 84.62 221 ARG A CA 1
ATOM 1793 C C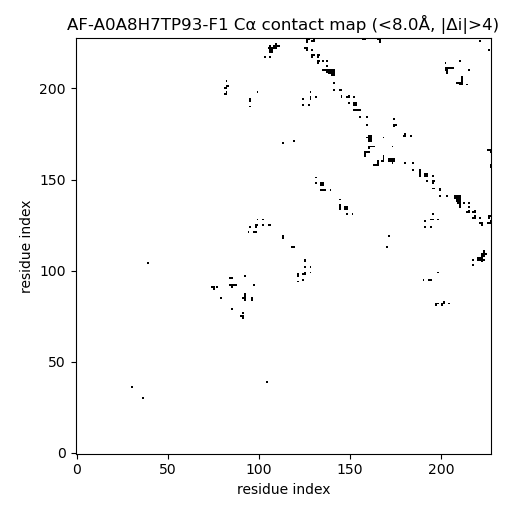 . ARG A 1 221 ? -0.783 -13.679 4.341 1.00 84.62 221 ARG A C 1
ATOM 1795 O O . ARG A 1 221 ? -0.722 -12.465 4.477 1.00 84.62 221 ARG A O 1
ATOM 1802 N N . LYS A 1 222 ? -0.028 -14.356 3.480 1.00 83.12 222 LYS A N 1
ATOM 1803 C CA . LYS A 1 222 ? 0.937 -13.725 2.583 1.00 83.12 222 LYS A CA 1
ATOM 1804 C C . LYS A 1 222 ? 0.564 -14.032 1.147 1.00 83.12 222 LYS A C 1
ATOM 1806 O O . LYS A 1 222 ? 0.552 -15.201 0.749 1.00 83.12 222 LYS A O 1
ATOM 1811 N N . PHE A 1 223 ? 0.288 -12.986 0.380 1.00 83.44 223 PHE A N 1
ATOM 1812 C CA . PHE A 1 223 ? 0.065 -13.101 -1.053 1.00 83.44 223 PHE A CA 1
ATOM 1813 C C . PHE A 1 223 ? 1.306 -13.698 -1.734 1.00 83.44 223 PHE A C 1
ATOM 1815 O O . PHE A 1 223 ? 2.435 -13.284 -1.461 1.00 83.44 223 PHE A O 1
ATOM 1822 N N . MET A 1 224 ? 1.112 -14.727 -2.567 1.00 80.44 224 MET A N 1
ATOM 1823 C CA . MET A 1 224 ? 2.198 -15.507 -3.191 1.00 80.44 224 MET A CA 1
ATOM 1824 C C . MET A 1 224 ? 3.198 -16.149 -2.205 1.00 80.44 224 MET A C 1
ATOM 1826 O O . MET A 1 224 ? 4.289 -16.560 -2.600 1.00 80.44 224 MET A O 1
ATOM 1830 N N . GLY A 1 225 ? 2.860 -16.225 -0.912 1.00 80.81 225 GLY A N 1
ATOM 1831 C CA . GLY A 1 225 ? 3.785 -16.671 0.135 1.00 80.81 225 GLY A CA 1
ATOM 1832 C C . GLY A 1 225 ? 4.987 -15.741 0.352 1.00 80.81 225 GLY A C 1
ATOM 1833 O O . GLY A 1 225 ? 5.960 -16.154 0.980 1.00 80.81 225 GLY A O 1
ATOM 1834 N N . LYS A 1 226 ? 4.936 -14.508 -0.166 1.00 82.94 226 LYS A N 1
ATOM 1835 C CA . LYS A 1 226 ? 6.017 -13.512 -0.124 1.00 82.94 226 LYS A CA 1
ATOM 1836 C C . LYS A 1 226 ? 5.581 -12.276 0.672 1.00 82.94 226 LYS A C 1
ATOM 1838 O O . LYS A 1 226 ? 4.393 -12.068 0.903 1.00 82.94 226 LYS A O 1
ATOM 1843 N N . SER A 1 227 ? 6.554 -11.498 1.128 1.00 83.31 227 SER A N 1
ATOM 1844 C CA . SER A 1 227 ? 6.380 -10.183 1.762 1.00 83.31 227 SER A CA 1
ATOM 1845 C C . SER A 1 227 ? 7.515 -9.266 1.311 1.00 83.31 227 SER A C 1
ATOM 1847 O O . SER A 1 227 ? 8.516 -9.785 0.800 1.00 83.31 227 SER A O 1
ATOM 1849 N N . LEU A 1 228 ? 7.339 -7.952 1.469 1.00 83.06 228 LEU A N 1
ATOM 1850 C CA . LEU A 1 228 ? 8.407 -6.974 1.247 1.00 83.06 228 LEU A CA 1
ATOM 1851 C C . LEU A 1 228 ? 9.434 -6.997 2.391 1.00 83.06 228 LEU A C 1
ATOM 1853 O O . LEU A 1 228 ? 9.189 -7.689 3.414 1.00 83.06 228 LEU A O 1
#

Solvent-accessible surface area (backbone atoms only — not comparable to full-atom values): 14671 Å² total; per-residue (Å²): 139,85,89,84,90,81,87,84,89,88,85,84,89,84,91,80,85,93,74,78,88,77,80,90,78,88,77,83,76,86,70,98,49,78,65,65,56,49,52,48,52,52,49,53,50,49,62,58,55,72,75,67,78,86,83,88,82,91,83,90,90,86,83,89,85,89,83,81,96,69,99,64,90,76,69,70,90,67,96,65,60,72,52,62,75,64,55,86,90,38,93,74,45,49,72,65,55,50,26,63,67,48,32,74,64,46,39,74,37,64,76,82,86,77,85,48,75,68,46,53,52,40,56,51,45,39,38,50,52,44,54,44,45,63,63,46,48,83,76,36,29,48,73,56,34,47,54,54,34,48,57,58,23,70,52,79,89,63,69,46,53,69,39,91,76,30,84,56,48,93,82,40,77,49,56,92,46,74,64,51,44,52,53,50,50,55,53,52,35,51,52,36,45,54,48,46,53,43,48,50,33,55,36,30,63,92,38,54,62,38,51,39,65,76,64,54,67,47,51,86,51,41,43,54,77,50,62,126